Protein AF-A0A503DPV5-F1 (afdb_monomer_lite)

Foldseek 3Di:
DDDDDDVVVVVVVVPQFPPDPDDDDPPDDSHDPLVVLLVLLVLLLVLLVQQLVVDPVSCPDPVNVVSLVVQQPDPAAHDLSSLVNNCVVCVVVVNLQSLQSSLVSLCVDPSNVAEHSNVNSLSSCQLPVPRRHDLVQAEHEYHHHEYAEDEDACSNLVNHAYEYENYEYAEYEDQYAPVSLRSAAYYNYAYAEYEYEPRCVVCVVVRPQDPVSYNYYDHDPAGLVRLVPAPDDLLLSLLLQVLCVAQVDDDQWDFLSVSCRSSPPDDVVSNVQLLVLCCVVVQWHWDDDSPDSRITIGGPCVCNVVSVCSNPDSDQDPDPSSVSSD

Sequence (326 aa):
MLIEPDISVQQVLMRFPGLTTGHANEERAFIEASIFEAAQAGSLTEIIEALATKSEEYMRSDGIQKLMRLFCKTRNAITALTAELVIATLKQQERVGLLSVALQQAMLNEQSAVGNLPADLLICGSLQPDRLLRKEVKAIALRGASIPHLEITAELTGGRKLTFEDCIFDELDLSFNSDSIGSVSFHRCRVQRLSCAQDVANCIRDVGLEPGDVEETSVIDATNADIMEMSIPAQLKVLKIILRKLFQQKGSGRRRGAFYRGIHGIDPDIVDRCLTALLKSGIAYVVGAQHSDDAVWHPNRAHARRVAFLVDTLSIPDDAVVQEIL

Secondary structure (DSSP, 8-state):
---PPPHHHHHHHTTSTTSS-----S---SS-HHHHHHHHHHHHHHHHHHHHT--HHHHTSHHHHHHHHHHTT-SSPPPHHHHHHHHHHHHHTT-TTHHHHHHHHHHHSTTTSBSHHHHHHHHHHHTSHHHHS-TT--EEEEES-EEEEEEEETTTSTT-EEEEES-EEEEEEEES-GGGGGGEEEES-EEEEEEEEHHHHHTTTTTT--TTTEEEEEEESS-HHHHHHSSS-HHHHHHHHHHHHHHTSSSS-EEHHHHTTT--SS-HHHHHHHHHHHHHTTSEEEES-TTSTTPEEEE-GGGHHHHHHHHH-SS----HHHHHH-

pLDDT: mean 84.49, std 13.21, range [37.38, 97.75]

Structure (mmCIF, N/CA/C/O backbone):
data_AF-A0A503DPV5-F1
#
_entry.id   AF-A0A503DPV5-F1
#
loop_
_atom_site.group_PDB
_atom_site.id
_atom_site.type_symbol
_atom_site.label_atom_id
_atom_site.label_alt_id
_atom_site.label_comp_id
_atom_site.label_asym_id
_atom_site.label_entity_id
_atom_site.label_seq_id
_atom_site.pdbx_PDB_ins_code
_atom_site.Cartn_x
_atom_site.Cartn_y
_atom_site.Cartn_z
_atom_site.occupancy
_atom_site.B_iso_or_equiv
_atom_site.auth_seq_id
_atom_site.auth_comp_id
_atom_site.auth_asym_id
_atom_site.auth_atom_id
_atom_site.pdbx_PDB_model_num
ATOM 1 N N . MET A 1 1 ? -49.438 23.621 -0.212 1.00 38.97 1 MET A N 1
ATOM 2 C CA . MET A 1 1 ? -48.713 24.072 -1.415 1.00 38.97 1 MET A CA 1
ATOM 3 C C . MET A 1 1 ? -47.362 23.376 -1.354 1.00 38.97 1 MET A C 1
ATOM 5 O O . MET A 1 1 ? -46.573 23.706 -0.481 1.00 38.97 1 MET A O 1
ATOM 9 N N . LEU A 1 2 ? -47.196 22.284 -2.104 1.00 42.38 2 LEU A N 1
ATOM 10 C CA . LEU A 1 2 ? -45.953 21.507 -2.113 1.00 42.38 2 LEU A CA 1
ATOM 11 C C . LEU A 1 2 ? -44.922 22.325 -2.890 1.00 42.38 2 LEU A C 1
ATOM 13 O O . LEU A 1 2 ? -45.162 22.663 -4.043 1.00 42.38 2 LEU A O 1
ATOM 17 N N . ILE A 1 3 ? -43.845 22.719 -2.217 1.00 47.44 3 ILE A N 1
ATOM 18 C CA . ILE A 1 3 ? -42.738 23.452 -2.828 1.00 47.44 3 ILE A CA 1
ATOM 19 C C . ILE A 1 3 ? -42.020 22.451 -3.732 1.00 47.44 3 ILE A C 1
ATOM 21 O O . ILE A 1 3 ? -41.396 21.512 -3.237 1.00 47.44 3 ILE A O 1
ATOM 25 N N . GLU A 1 4 ? -42.174 22.605 -5.045 1.00 51.19 4 GLU A N 1
ATOM 26 C CA . GLU A 1 4 ? -41.370 21.851 -6.001 1.00 51.19 4 GLU A CA 1
ATOM 27 C C . GLU A 1 4 ? -39.896 22.241 -5.815 1.00 51.19 4 GLU A C 1
ATOM 29 O O . GLU A 1 4 ? -39.589 23.431 -5.692 1.00 51.19 4 GLU A O 1
ATOM 34 N N . PRO A 1 5 ? -38.981 21.262 -5.724 1.00 49.31 5 PRO A N 1
ATOM 35 C CA . PRO A 1 5 ? -37.568 21.550 -5.556 1.00 49.31 5 PRO A CA 1
ATOM 36 C C . PRO A 1 5 ? -37.041 22.299 -6.780 1.00 49.31 5 PRO A C 1
ATOM 38 O O . PRO A 1 5 ? -37.352 21.954 -7.919 1.00 49.31 5 PRO A O 1
ATOM 41 N N . ASP A 1 6 ? -36.228 23.317 -6.507 1.00 65.94 6 ASP A N 1
ATOM 42 C CA . ASP A 1 6 ? -35.580 24.173 -7.494 1.00 65.94 6 ASP A CA 1
ATOM 43 C C . ASP A 1 6 ? -34.847 23.342 -8.570 1.00 65.94 6 ASP A C 1
ATOM 45 O O . ASP A 1 6 ? -34.275 22.284 -8.287 1.00 65.94 6 ASP A O 1
ATOM 49 N N . ILE A 1 7 ? -34.864 23.808 -9.820 1.00 58.34 7 ILE A N 1
ATOM 50 C CA . ILE A 1 7 ? -34.354 23.084 -11.004 1.00 58.34 7 ILE A CA 1
ATOM 51 C C . ILE A 1 7 ? -32.868 22.722 -10.831 1.00 58.34 7 ILE A C 1
ATOM 53 O O . ILE A 1 7 ? -32.402 21.683 -11.300 1.00 58.34 7 ILE A O 1
ATOM 57 N N . SER A 1 8 ? -32.136 23.551 -10.089 1.00 54.19 8 SER A N 1
ATOM 58 C CA . SER A 1 8 ? -30.750 23.323 -9.677 1.00 54.19 8 SER A CA 1
ATOM 59 C C . SER A 1 8 ? -30.585 22.057 -8.817 1.00 54.19 8 SER A C 1
ATOM 61 O O . SER A 1 8 ? -29.658 21.274 -9.029 1.00 54.19 8 SER A O 1
ATOM 63 N N . VAL A 1 9 ? -31.523 21.796 -7.904 1.00 55.97 9 VAL A N 1
ATOM 64 C CA . VAL A 1 9 ? -31.562 20.605 -7.042 1.00 55.97 9 VAL A CA 1
ATOM 65 C C . VAL A 1 9 ? -31.972 19.374 -7.847 1.00 55.97 9 VAL A C 1
ATOM 67 O O . VAL A 1 9 ? -31.393 18.304 -7.669 1.00 55.97 9 VAL A O 1
ATOM 70 N N . GLN A 1 10 ? -32.903 19.517 -8.794 1.00 55.75 10 GLN A N 1
ATOM 71 C CA . GLN A 1 10 ? -33.281 18.428 -9.700 1.00 55.75 10 GLN A CA 1
ATOM 72 C C . GLN A 1 10 ? -32.122 17.987 -10.603 1.00 55.75 10 GLN A C 1
ATOM 74 O O . GLN A 1 10 ? -31.943 16.793 -10.824 1.00 55.75 10 GLN A O 1
ATOM 79 N N . GLN A 1 11 ? -31.287 18.910 -11.081 1.00 56.94 11 GLN A N 1
ATOM 80 C CA . GLN A 1 11 ? -30.111 18.567 -11.891 1.00 56.94 11 GLN A CA 1
ATOM 81 C C . GLN A 1 11 ? -29.034 17.818 -11.098 1.00 56.94 11 GLN A C 1
ATOM 83 O O . GLN A 1 11 ? -28.372 16.941 -11.651 1.00 56.94 11 GLN A O 1
ATOM 88 N N . VAL A 1 12 ? -28.881 18.118 -9.806 1.00 54.72 12 VAL A N 1
ATOM 89 C CA . VAL A 1 12 ? -28.014 17.346 -8.902 1.00 54.72 12 VAL A CA 1
ATOM 90 C C . VAL A 1 12 ? -28.633 15.975 -8.610 1.00 54.72 12 VAL A C 1
ATOM 92 O O . VAL A 1 12 ? -27.927 14.971 -8.646 1.00 54.72 12 VAL A O 1
ATOM 95 N N . LEU A 1 13 ? -29.955 15.905 -8.420 1.00 51.38 13 LEU A N 1
ATOM 96 C CA . LEU A 1 13 ? -30.683 14.648 -8.221 1.00 51.38 13 LEU A CA 1
ATOM 97 C C . LEU A 1 13 ? -30.625 13.720 -9.450 1.00 51.38 13 LEU A C 1
ATOM 99 O O . LEU A 1 13 ? -30.507 12.508 -9.299 1.00 51.38 13 LEU A O 1
ATOM 103 N N . MET A 1 14 ? -30.623 14.277 -10.664 1.00 52.66 14 MET A N 1
ATOM 104 C CA . MET A 1 14 ? -30.471 13.524 -11.920 1.00 52.66 14 MET A CA 1
ATOM 105 C C . MET A 1 14 ? -29.042 13.022 -12.188 1.00 52.66 14 MET A C 1
ATOM 107 O O . MET A 1 14 ? -28.838 12.267 -13.137 1.00 52.66 14 MET A O 1
ATOM 111 N N . ARG A 1 15 ? -28.054 13.415 -11.372 1.00 55.84 15 ARG A N 1
ATOM 112 C CA . ARG A 1 15 ? -26.696 12.847 -11.399 1.00 55.84 15 ARG A CA 1
ATOM 113 C C . ARG A 1 15 ? -26.533 11.643 -10.469 1.00 55.84 15 ARG A C 1
ATOM 115 O O . ARG A 1 15 ? -25.484 11.012 -10.507 1.00 55.84 15 ARG A O 1
ATOM 122 N N . PHE A 1 16 ? -27.546 11.300 -9.667 1.00 46.81 16 PHE A N 1
ATOM 123 C CA . PHE A 1 16 ? -27.537 10.042 -8.924 1.00 46.81 16 PHE A CA 1
ATOM 124 C C . PHE A 1 16 ? -27.874 8.876 -9.871 1.00 46.81 16 PHE A C 1
ATOM 126 O O . PHE A 1 16 ? -28.917 8.911 -10.538 1.00 46.81 16 PHE A O 1
ATOM 133 N N . PRO A 1 17 ? -27.022 7.839 -9.958 1.00 46.81 17 PRO A N 1
ATOM 134 C CA . PRO A 1 17 ? -27.286 6.681 -10.806 1.00 46.81 17 PRO A CA 1
ATOM 135 C C . PRO A 1 17 ? -28.584 5.968 -10.393 1.00 46.81 17 PRO A C 1
ATOM 137 O O . PRO A 1 17 ? -28.862 5.792 -9.212 1.00 46.81 17 PRO A O 1
ATOM 140 N N . GLY A 1 18 ? -29.392 5.538 -11.370 1.00 48.75 18 GLY A N 1
ATOM 141 C CA . GLY A 1 18 ? -30.592 4.716 -11.134 1.00 48.75 18 GLY A CA 1
ATOM 142 C C . GLY A 1 18 ? -31.951 5.430 -11.193 1.00 48.75 18 GLY A C 1
ATOM 143 O O . GLY A 1 18 ? -32.973 4.757 -11.088 1.00 48.75 18 GLY A O 1
ATOM 144 N N . LEU A 1 19 ? -31.993 6.749 -11.421 1.00 47.31 19 LEU A N 1
ATOM 145 C CA . LEU A 1 19 ? -33.246 7.511 -11.598 1.00 47.31 19 LEU A CA 1
ATOM 146 C C . LEU A 1 19 ? -33.520 7.960 -13.046 1.00 47.31 19 LEU A C 1
ATOM 148 O O . LEU A 1 19 ? -34.539 8.597 -13.305 1.00 47.31 19 LEU A O 1
ATOM 152 N N . THR A 1 20 ? -32.654 7.616 -14.005 1.00 41.81 20 THR A N 1
ATOM 153 C CA . THR A 1 20 ? -32.845 7.951 -15.425 1.00 41.81 20 THR A CA 1
ATOM 154 C C . THR A 1 20 ? -33.316 6.737 -16.230 1.00 41.81 20 THR A C 1
ATOM 156 O O . THR A 1 20 ? -32.824 5.617 -16.085 1.00 41.81 20 THR A O 1
ATOM 159 N N . THR A 1 21 ? -34.292 6.951 -17.110 1.00 42.50 21 THR A N 1
ATOM 160 C CA . THR A 1 21 ? -34.896 5.943 -17.998 1.00 42.50 21 THR A CA 1
ATOM 161 C C . THR A 1 21 ? -34.053 5.706 -19.263 1.00 42.50 21 THR A C 1
ATOM 163 O O . THR A 1 21 ? -34.568 5.706 -20.378 1.00 42.50 21 THR A O 1
ATOM 166 N N . GLY A 1 22 ? -32.738 5.523 -19.103 1.00 38.38 22 GLY A N 1
ATOM 167 C CA . GLY A 1 22 ? -31.785 5.243 -20.186 1.00 38.38 22 GLY A CA 1
ATOM 168 C C . GLY A 1 22 ? -31.322 3.782 -20.206 1.00 38.38 22 GLY A C 1
ATOM 169 O O . GLY A 1 22 ? -31.183 3.154 -19.157 1.00 38.38 22 GLY A O 1
ATOM 170 N N . HIS A 1 23 ? -31.122 3.238 -21.409 1.00 37.38 23 HIS A N 1
ATOM 171 C CA . HIS A 1 23 ? -30.929 1.816 -21.718 1.00 37.38 23 HIS A CA 1
ATOM 172 C C . HIS A 1 23 ? -29.963 1.038 -20.803 1.00 37.38 23 HIS A C 1
ATOM 174 O O . HIS A 1 23 ? -28.930 1.526 -20.354 1.00 37.38 23 HIS A O 1
ATOM 180 N N . ALA A 1 24 ? -30.361 -0.204 -20.524 1.00 42.12 24 ALA A N 1
ATOM 181 C CA . ALA A 1 24 ? -29.712 -1.144 -19.626 1.00 42.12 24 ALA A CA 1
ATOM 182 C C . ALA A 1 24 ? -28.371 -1.649 -20.181 1.00 42.12 24 ALA A C 1
ATOM 184 O O . ALA A 1 24 ? -28.350 -2.452 -21.106 1.00 42.12 24 ALA A O 1
ATOM 185 N N . ASN A 1 25 ? -27.274 -1.209 -19.565 1.00 41.34 25 ASN A N 1
ATOM 186 C CA . ASN A 1 25 ? -26.070 -2.024 -19.422 1.00 41.34 25 ASN A CA 1
ATOM 187 C C . ASN A 1 25 ? -26.157 -2.726 -18.060 1.00 41.34 25 ASN A C 1
ATOM 189 O O . ASN A 1 25 ? -26.569 -2.109 -17.079 1.00 41.34 25 ASN A O 1
ATOM 193 N N . GLU A 1 26 ? -25.807 -4.006 -18.002 1.00 43.97 26 GLU A N 1
ATOM 194 C CA . GLU A 1 26 ? -25.999 -4.893 -16.843 1.00 43.97 26 GLU A CA 1
ATOM 195 C C . GLU A 1 26 ? -25.054 -4.602 -15.652 1.00 43.97 26 GLU A C 1
ATOM 197 O O . GLU A 1 26 ? -25.159 -5.236 -14.608 1.00 43.97 26 GLU A O 1
ATOM 202 N N . GLU A 1 27 ? -24.201 -3.577 -15.737 1.00 45.25 27 GLU A N 1
ATOM 203 C CA . GLU A 1 27 ? -23.283 -3.129 -14.674 1.00 45.25 27 GLU A CA 1
ATOM 204 C C . GLU A 1 27 ? -23.883 -2.010 -13.795 1.00 45.25 27 GLU A C 1
ATOM 206 O O . GLU A 1 27 ? -23.242 -1.008 -13.476 1.00 45.25 27 GLU A O 1
ATOM 211 N N . ARG A 1 28 ? -25.160 -2.129 -13.419 1.00 49.91 28 ARG A N 1
ATOM 212 C CA . ARG A 1 28 ? -25.855 -1.104 -12.620 1.00 49.91 28 ARG A CA 1
ATOM 213 C C . ARG A 1 28 ? -25.501 -1.202 -11.136 1.00 49.91 28 ARG A C 1
ATOM 215 O O . ARG A 1 28 ? -26.295 -1.692 -10.335 1.00 49.91 28 ARG A O 1
ATOM 222 N N . ALA A 1 29 ? -24.344 -0.677 -10.744 1.00 53.38 29 ALA A N 1
ATOM 223 C CA . ALA A 1 29 ? -24.163 -0.242 -9.362 1.00 53.38 29 ALA A CA 1
ATOM 224 C C . ALA A 1 29 ? -25.062 0.986 -9.107 1.00 53.38 29 ALA A C 1
ATOM 226 O O . ALA A 1 29 ? -25.047 1.947 -9.874 1.00 53.38 29 ALA A O 1
ATOM 227 N N . PHE A 1 30 ? -25.876 0.948 -8.045 1.00 59.94 30 PHE A N 1
ATOM 228 C CA . PHE A 1 30 ? -26.781 2.048 -7.660 1.00 59.94 30 PHE A CA 1
ATOM 229 C C . PHE A 1 30 ? -26.023 3.340 -7.292 1.00 59.94 30 PHE A C 1
ATOM 231 O O . PHE A 1 30 ? -26.571 4.434 -7.359 1.00 59.94 30 PHE A O 1
ATOM 238 N N . ILE A 1 31 ? -24.750 3.215 -6.917 1.00 65.25 31 ILE A N 1
ATOM 239 C CA . ILE A 1 31 ? -23.841 4.317 -6.601 1.00 65.25 31 ILE A CA 1
ATOM 240 C C . ILE A 1 31 ? -22.546 4.058 -7.370 1.00 65.25 31 ILE A C 1
ATOM 242 O O . ILE A 1 31 ? -22.075 2.920 -7.408 1.00 65.25 31 ILE A O 1
ATOM 246 N N . GLU A 1 32 ? -21.968 5.097 -7.974 1.00 73.62 32 GLU A N 1
ATOM 247 C CA . GLU A 1 32 ? -20.632 5.000 -8.569 1.00 73.62 32 GLU A CA 1
ATOM 248 C C . GLU A 1 32 ? -19.608 4.598 -7.500 1.00 73.62 32 GLU A C 1
ATOM 250 O O . GLU A 1 32 ? -19.597 5.156 -6.401 1.00 73.62 32 GLU A O 1
ATOM 255 N N . ALA A 1 33 ? -18.724 3.649 -7.818 1.00 73.88 33 ALA A N 1
ATOM 256 C CA . ALA A 1 33 ? -17.737 3.140 -6.863 1.00 73.88 33 ALA A CA 1
ATOM 257 C C . ALA A 1 33 ? -16.873 4.262 -6.259 1.00 73.88 33 ALA A C 1
ATOM 259 O O . ALA A 1 33 ? -16.647 4.279 -5.055 1.00 73.88 33 ALA A O 1
ATOM 260 N N . SER A 1 34 ? -16.502 5.258 -7.065 1.00 75.56 34 SER A N 1
ATOM 261 C CA . SER A 1 34 ? -15.746 6.437 -6.631 1.00 75.56 34 SER A CA 1
ATOM 262 C C . SER A 1 34 ? -16.490 7.291 -5.596 1.00 75.56 34 SER A C 1
ATOM 264 O O . SER A 1 34 ? -15.874 7.793 -4.657 1.00 75.56 34 SER A O 1
ATOM 266 N N . ILE A 1 35 ? -17.812 7.449 -5.733 1.00 79.94 35 ILE A N 1
ATOM 267 C CA . ILE A 1 35 ? -18.646 8.172 -4.760 1.00 79.94 35 ILE A CA 1
ATOM 268 C C . ILE A 1 35 ? -18.707 7.386 -3.449 1.00 79.94 35 ILE A C 1
ATOM 270 O O . ILE A 1 35 ? -18.596 7.972 -2.372 1.00 79.94 35 ILE A O 1
ATOM 274 N N . PHE A 1 36 ? -18.863 6.064 -3.534 1.00 82.94 36 PHE A N 1
ATOM 275 C CA . PHE A 1 36 ? -18.843 5.197 -2.359 1.00 82.94 36 PHE A CA 1
ATOM 276 C C . PHE A 1 36 ? -17.497 5.269 -1.623 1.00 82.94 36 PHE A C 1
ATOM 278 O O . PHE A 1 36 ? -17.481 5.474 -0.412 1.00 82.94 36 PHE A O 1
ATOM 285 N N . GLU A 1 37 ? -16.380 5.179 -2.345 1.00 84.50 37 GLU A N 1
ATOM 286 C CA . GLU A 1 37 ? -15.023 5.293 -1.795 1.00 84.50 37 GLU A CA 1
ATOM 287 C C . GLU A 1 37 ? -14.782 6.662 -1.143 1.00 84.50 37 GLU A C 1
ATOM 289 O O . GLU A 1 37 ? -14.211 6.745 -0.056 1.00 84.50 37 GLU A O 1
ATOM 294 N N . ALA A 1 38 ? -15.280 7.746 -1.746 1.00 84.50 38 ALA A N 1
ATOM 295 C CA . ALA A 1 38 ? -15.195 9.080 -1.158 1.00 84.50 38 ALA A CA 1
ATOM 296 C C . ALA A 1 38 ? -16.012 9.212 0.137 1.00 84.50 38 ALA A C 1
ATOM 298 O O . ALA A 1 38 ? -15.530 9.776 1.121 1.00 84.50 38 ALA A O 1
ATOM 299 N N . ALA A 1 39 ? -17.228 8.660 0.171 1.00 88.12 39 ALA A N 1
ATOM 300 C CA . ALA A 1 39 ? -18.038 8.628 1.386 1.00 88.12 39 ALA A CA 1
ATOM 301 C C . ALA A 1 39 ? -17.377 7.772 2.481 1.00 88.12 39 ALA A C 1
ATOM 303 O O . ALA A 1 39 ? -17.308 8.185 3.641 1.00 88.12 39 ALA A O 1
ATOM 304 N N . GLN A 1 40 ? -16.831 6.612 2.104 1.00 90.62 40 GLN A N 1
ATOM 305 C CA . GLN A 1 40 ? -16.097 5.727 3.003 1.00 90.62 40 GLN A CA 1
ATOM 306 C C . GLN A 1 40 ? -14.851 6.417 3.577 1.00 90.62 40 GLN A C 1
ATOM 308 O O . GLN A 1 40 ? -14.583 6.284 4.771 1.00 90.62 40 GLN A O 1
ATOM 313 N N . ALA A 1 41 ? -14.130 7.204 2.772 1.00 93.12 41 ALA A N 1
ATOM 314 C CA . ALA A 1 41 ? -12.978 7.982 3.223 1.00 93.12 41 ALA A CA 1
ATOM 315 C C . ALA A 1 41 ? -13.358 9.008 4.302 1.00 93.12 41 ALA A C 1
ATOM 317 O O . ALA A 1 41 ? -12.643 9.153 5.297 1.00 93.12 41 ALA A O 1
ATOM 318 N N . GLY A 1 42 ? -14.506 9.678 4.152 1.00 91.94 42 GLY A N 1
ATOM 319 C CA . GLY A 1 42 ? -15.036 10.585 5.173 1.00 91.94 42 GLY A CA 1
ATOM 320 C C . GLY A 1 42 ? -15.268 9.872 6.508 1.00 91.94 42 GLY A C 1
ATOM 321 O O . GLY A 1 42 ? -14.716 10.274 7.532 1.00 91.94 42 GLY A O 1
ATOM 322 N N . SER A 1 43 ? -15.995 8.752 6.490 1.00 92.50 43 SER A N 1
ATOM 323 C CA . SER A 1 43 ? -16.260 7.967 7.704 1.00 92.50 43 SER A CA 1
ATOM 324 C C . SER A 1 43 ? -14.995 7.378 8.336 1.00 92.50 43 SER A C 1
ATOM 326 O O . SER A 1 43 ? -14.876 7.348 9.560 1.00 92.50 43 SER A O 1
ATOM 328 N N . LEU A 1 44 ? -14.030 6.927 7.530 1.00 94.69 44 LEU A N 1
ATOM 329 C CA . LEU A 1 44 ? -12.762 6.412 8.047 1.00 94.69 44 LEU A CA 1
ATOM 330 C C . LEU A 1 44 ? -11.920 7.524 8.687 1.00 94.69 44 LEU A C 1
ATOM 332 O O . LEU A 1 44 ? -11.269 7.288 9.703 1.00 94.69 44 LEU A O 1
ATOM 336 N N . THR A 1 45 ? -11.968 8.742 8.145 1.00 95.19 45 THR A N 1
ATOM 337 C CA . THR A 1 45 ? -11.306 9.908 8.748 1.00 95.19 45 THR A CA 1
ATOM 338 C C . THR A 1 45 ? -11.886 10.212 10.130 1.00 95.19 45 THR A C 1
ATOM 340 O O . THR A 1 45 ? -11.127 10.364 11.085 1.00 95.19 45 THR A O 1
ATOM 343 N N . GLU A 1 46 ? -13.214 10.198 10.277 1.00 92.25 46 GLU A N 1
ATOM 344 C CA . GLU A 1 46 ? -13.873 10.361 11.583 1.00 92.25 46 GLU A CA 1
ATOM 345 C C . GLU A 1 46 ? -13.476 9.257 12.578 1.00 92.25 46 GLU A C 1
ATOM 347 O O . GLU A 1 46 ? -13.224 9.535 13.753 1.00 92.25 46 GLU A O 1
ATOM 352 N N . ILE A 1 47 ? -13.356 8.006 12.117 1.00 92.50 47 ILE A N 1
ATOM 353 C CA . ILE A 1 47 ? -12.880 6.886 12.942 1.00 92.50 47 ILE A CA 1
ATOM 354 C C . ILE A 1 47 ? -11.427 7.096 13.385 1.00 92.50 47 ILE A C 1
ATOM 356 O O . ILE A 1 47 ? -11.104 6.847 14.548 1.00 92.50 47 ILE A O 1
ATOM 360 N N . ILE A 1 48 ? -10.550 7.565 12.494 1.00 94.62 48 ILE A N 1
ATOM 361 C CA . ILE A 1 48 ? -9.151 7.870 12.822 1.00 94.62 48 ILE A CA 1
ATOM 362 C C . ILE A 1 48 ? -9.084 8.926 13.921 1.00 94.62 48 ILE A C 1
ATOM 364 O O . ILE A 1 48 ? -8.354 8.748 14.897 1.00 94.62 48 ILE A O 1
ATOM 368 N N . GLU A 1 49 ? -9.857 10.001 13.792 1.00 92.50 49 GLU A N 1
ATOM 369 C CA . GLU A 1 49 ? -9.920 11.047 14.809 1.00 92.50 49 GLU A CA 1
ATOM 370 C C . GLU A 1 49 ? -10.440 10.498 16.137 1.00 92.50 49 GLU A C 1
ATOM 372 O O . GLU A 1 49 ? -9.815 10.717 17.177 1.00 92.50 49 GLU A O 1
ATOM 377 N N . ALA A 1 50 ? -11.523 9.717 16.110 1.00 91.06 50 ALA A N 1
ATOM 378 C CA . ALA A 1 50 ? -12.100 9.117 17.305 1.00 91.06 50 ALA A CA 1
ATOM 379 C C . ALA A 1 50 ? -11.111 8.196 18.027 1.00 91.06 50 ALA A C 1
ATOM 381 O O . ALA A 1 50 ? -10.864 8.382 19.220 1.00 91.06 50 ALA A O 1
ATOM 382 N N . LEU A 1 51 ? -10.475 7.267 17.311 1.00 91.25 51 LEU A N 1
ATOM 383 C CA . LEU A 1 51 ? -9.464 6.373 17.875 1.00 91.25 51 LEU A CA 1
ATOM 384 C C . LEU A 1 51 ? -8.268 7.153 18.429 1.00 91.25 51 LEU A C 1
ATOM 386 O O . LEU A 1 51 ? -7.760 6.834 19.505 1.00 91.25 51 LEU A O 1
ATOM 390 N N . ALA A 1 52 ? -7.827 8.203 17.735 1.00 90.50 52 ALA A N 1
ATOM 391 C CA . ALA A 1 52 ? -6.678 8.989 18.161 1.00 90.50 52 ALA A CA 1
ATOM 392 C C . ALA A 1 52 ? -6.931 9.805 19.441 1.00 90.50 52 ALA A C 1
ATOM 394 O O . ALA A 1 52 ? -5.969 10.106 20.152 1.00 90.50 52 ALA A O 1
ATOM 395 N N . THR A 1 53 ? -8.191 10.115 19.781 1.00 87.69 53 THR A N 1
ATOM 396 C CA . THR A 1 53 ? -8.530 10.792 21.052 1.00 87.69 53 THR A CA 1
ATOM 397 C C . THR A 1 53 ? -8.212 9.946 22.284 1.00 87.69 53 THR A C 1
ATOM 399 O O . THR A 1 53 ? -8.022 10.505 23.363 1.00 87.69 53 THR A O 1
ATOM 402 N N . LYS A 1 54 ? -8.170 8.609 22.150 1.00 81.25 54 LYS A N 1
ATOM 403 C CA . LYS A 1 54 ? -8.051 7.645 23.263 1.00 81.25 54 LYS A CA 1
ATOM 404 C C . LYS A 1 54 ? -9.126 7.802 24.353 1.00 81.25 54 LYS A C 1
ATOM 406 O O . LYS A 1 54 ? -8.956 7.299 25.461 1.00 81.25 54 LYS A O 1
ATOM 411 N N . SER A 1 55 ? -10.225 8.500 24.064 1.00 84.75 55 SER A N 1
ATOM 412 C CA . SER A 1 55 ? -11.322 8.697 25.010 1.00 84.75 55 SER A CA 1
ATOM 413 C C . SER A 1 55 ? -12.300 7.530 24.930 1.00 84.75 55 SER A C 1
ATOM 415 O O . SER A 1 55 ? -13.022 7.383 23.943 1.00 84.75 55 SER A O 1
ATOM 417 N N . GLU A 1 56 ? -12.361 6.708 25.981 1.00 81.25 56 GLU A N 1
ATOM 418 C CA . GLU A 1 56 ? -13.350 5.625 26.059 1.00 81.25 56 GLU A CA 1
ATOM 419 C C . GLU A 1 56 ? -14.789 6.147 25.988 1.00 81.25 56 GLU A C 1
ATOM 421 O O . GLU A 1 56 ? -15.650 5.502 25.395 1.00 81.25 56 GLU A O 1
ATOM 426 N N . GLU A 1 57 ? -15.058 7.315 26.575 1.00 84.00 57 GLU A N 1
ATOM 427 C CA . GLU A 1 57 ? -16.382 7.938 26.558 1.00 84.00 57 GLU A CA 1
ATOM 428 C C . GLU A 1 57 ? -16.796 8.315 25.133 1.00 84.00 57 GLU A C 1
ATOM 430 O O . GLU A 1 57 ? -17.897 7.980 24.695 1.00 84.00 57 GLU A O 1
ATOM 435 N N . TYR A 1 58 ? -15.885 8.924 24.368 1.00 83.75 58 TYR A N 1
ATOM 436 C CA . TYR A 1 58 ? -16.155 9.293 22.981 1.00 83.75 58 TYR A CA 1
ATOM 437 C C . TYR A 1 58 ? -16.320 8.062 22.082 1.00 83.75 58 TYR A C 1
ATOM 439 O O . TYR A 1 58 ? -17.255 8.000 21.281 1.00 83.75 58 TYR A O 1
ATOM 447 N N . MET A 1 59 ? -15.487 7.035 22.279 1.00 82.00 59 MET A N 1
ATOM 448 C CA . MET A 1 59 ? -15.607 5.750 21.578 1.00 82.00 59 MET A CA 1
ATOM 449 C C . MET A 1 59 ? -16.917 5.013 21.898 1.00 82.00 59 MET A C 1
ATOM 451 O O . MET A 1 59 ? -17.399 4.229 21.080 1.00 82.00 59 MET A O 1
ATOM 455 N N . ARG A 1 60 ? -17.512 5.260 23.073 1.00 84.19 60 ARG A N 1
ATOM 456 C CA . ARG A 1 60 ? -18.822 4.722 23.477 1.00 84.19 60 ARG A CA 1
ATOM 457 C C . ARG A 1 60 ? -20.009 5.560 23.006 1.00 84.19 60 ARG A C 1
ATOM 459 O O . ARG A 1 60 ? -21.144 5.130 23.202 1.00 84.19 60 ARG A O 1
ATOM 466 N N . SER A 1 61 ? -19.781 6.714 22.380 1.00 87.75 61 SER A N 1
ATOM 467 C CA . SER A 1 61 ? -20.870 7.513 21.818 1.00 87.75 61 SER A CA 1
ATOM 468 C C . SER A 1 61 ? -21.618 6.740 20.725 1.00 87.75 61 SER A C 1
ATOM 470 O O . SER A 1 61 ? -21.026 5.993 19.943 1.00 87.75 61 SER A O 1
ATOM 472 N N . ASP A 1 62 ? -22.938 6.928 20.657 1.00 86.69 62 ASP A N 1
ATOM 473 C CA . ASP A 1 62 ? -23.809 6.186 19.734 1.00 86.69 62 ASP A CA 1
ATOM 474 C C . ASP A 1 62 ? -23.412 6.396 18.258 1.00 86.69 62 ASP A C 1
ATOM 476 O O . ASP A 1 62 ? -23.469 5.469 17.450 1.00 86.69 62 ASP A O 1
ATOM 480 N N . GLY A 1 63 ? -22.937 7.598 17.909 1.00 85.44 63 GLY A N 1
ATOM 481 C CA . GLY A 1 63 ? -22.435 7.910 16.567 1.00 85.44 63 GLY A CA 1
ATOM 482 C C . GLY A 1 63 ? -21.196 7.091 16.196 1.00 85.44 63 GLY A C 1
ATOM 483 O O . GLY A 1 63 ? -21.203 6.380 15.189 1.00 85.44 63 GLY A O 1
ATOM 484 N N . ILE A 1 64 ? -20.161 7.124 17.042 1.00 86.56 64 ILE A N 1
ATOM 485 C CA . ILE A 1 64 ? -18.905 6.408 16.785 1.00 86.56 64 ILE A CA 1
ATOM 486 C C . ILE A 1 64 ? -19.115 4.895 16.823 1.00 86.56 64 ILE A C 1
ATOM 488 O O . ILE A 1 64 ? -18.601 4.191 15.956 1.00 86.56 64 ILE A O 1
ATOM 492 N N . GLN A 1 65 ? -19.923 4.370 17.747 1.00 85.69 65 GLN A N 1
ATOM 493 C CA . GLN A 1 65 ? -20.214 2.935 17.781 1.00 85.69 65 GLN A CA 1
ATOM 494 C C . GLN A 1 65 ? -20.907 2.441 16.508 1.00 85.69 65 GLN A C 1
ATOM 496 O O . GLN A 1 65 ? -20.594 1.348 16.025 1.00 85.69 65 GLN A O 1
ATOM 501 N N . LYS A 1 66 ? -21.835 3.226 15.945 1.00 87.00 66 LYS A N 1
ATOM 502 C CA . LYS A 1 66 ? -22.485 2.888 14.671 1.00 87.00 66 LYS A CA 1
ATOM 503 C C . LYS A 1 66 ? -21.477 2.854 13.528 1.00 87.00 66 LYS A C 1
ATOM 505 O O . LYS A 1 66 ? -21.471 1.874 12.785 1.00 87.00 66 LYS A O 1
ATOM 510 N N . LEU A 1 67 ? -20.610 3.861 13.424 1.00 85.88 67 LEU A N 1
ATOM 511 C CA . LEU A 1 67 ? -19.558 3.915 12.404 1.00 85.88 67 LEU A CA 1
ATOM 512 C C . LEU A 1 67 ? -18.576 2.747 12.541 1.00 85.88 67 LEU A C 1
ATOM 514 O O . LEU A 1 67 ? -18.381 1.989 11.593 1.00 85.88 67 LEU A O 1
ATOM 518 N N . MET A 1 68 ? -18.036 2.528 13.740 1.00 83.81 68 MET A N 1
ATOM 519 C CA . MET A 1 68 ? -17.108 1.431 14.031 1.00 83.81 68 MET A CA 1
ATOM 520 C C . MET A 1 68 ? -17.711 0.071 13.682 1.00 83.81 68 MET A C 1
ATOM 522 O O . MET A 1 68 ? -17.065 -0.756 13.044 1.00 83.81 68 MET A O 1
ATOM 526 N N . ARG A 1 69 ? -18.984 -0.160 14.029 1.00 84.56 69 ARG A N 1
ATOM 527 C CA . ARG A 1 69 ? -19.678 -1.411 13.701 1.00 84.56 69 ARG A CA 1
ATOM 528 C C . ARG A 1 69 ? -19.782 -1.646 12.194 1.00 84.56 69 ARG A C 1
ATOM 530 O O . ARG A 1 69 ? -19.767 -2.805 11.787 1.00 84.56 69 ARG A O 1
ATOM 537 N N . LEU A 1 70 ? -19.928 -0.596 11.385 1.00 83.44 70 LEU A N 1
ATOM 538 C CA . LEU A 1 70 ? -19.969 -0.724 9.927 1.00 83.44 70 LEU A CA 1
ATOM 539 C C . LEU A 1 70 ? -18.598 -1.136 9.383 1.00 83.44 70 LEU A C 1
ATOM 541 O O . LEU A 1 70 ? -18.532 -2.088 8.611 1.00 83.44 70 LEU A O 1
ATOM 545 N N . PHE A 1 71 ? -17.518 -0.502 9.849 1.00 81.88 71 PHE A N 1
ATOM 546 C CA . PHE A 1 71 ? -16.149 -0.803 9.410 1.00 81.88 71 PHE A CA 1
ATOM 547 C C . PHE A 1 71 ? -15.633 -2.161 9.897 1.00 81.88 71 PHE A C 1
ATOM 549 O O . PHE A 1 71 ? -14.981 -2.873 9.142 1.00 81.88 71 PHE A O 1
ATOM 556 N N . CYS A 1 72 ? -16.006 -2.602 11.100 1.00 78.56 72 CYS A N 1
ATOM 557 C CA . CYS A 1 72 ? -15.690 -3.958 11.563 1.00 78.56 72 CYS A CA 1
ATOM 558 C C . CYS A 1 72 ? -16.461 -5.056 10.801 1.00 78.56 72 CYS A C 1
ATOM 560 O O . CYS A 1 72 ? -16.166 -6.236 10.971 1.00 78.56 72 CYS A O 1
ATOM 562 N N . LYS A 1 73 ? -17.478 -4.697 10.004 1.00 78.25 73 LYS A N 1
ATOM 563 C CA . LYS A 1 73 ? -18.338 -5.636 9.261 1.00 78.25 73 LYS A CA 1
ATOM 564 C C . LYS A 1 73 ? -18.264 -5.466 7.745 1.00 78.25 73 LYS A C 1
ATOM 566 O O . LYS A 1 73 ? -19.071 -6.070 7.032 1.00 78.25 73 LYS A O 1
ATOM 571 N N . THR A 1 74 ? -17.346 -4.647 7.237 1.00 82.94 74 THR A N 1
ATOM 572 C CA . THR A 1 74 ? -17.112 -4.586 5.793 1.00 82.94 74 THR A CA 1
ATOM 573 C C . THR A 1 74 ? -16.641 -5.950 5.307 1.00 82.94 74 THR A C 1
ATOM 575 O O . THR A 1 74 ? -16.003 -6.704 6.039 1.00 82.94 74 THR A O 1
ATOM 578 N N . ARG A 1 75 ? -16.985 -6.298 4.064 1.00 83.56 75 ARG A N 1
ATOM 579 C CA . ARG A 1 75 ? -16.502 -7.548 3.463 1.00 83.56 75 ARG A CA 1
ATOM 580 C C . ARG A 1 75 ? -15.019 -7.458 3.136 1.00 83.56 75 ARG A C 1
ATOM 582 O O . ARG A 1 75 ? -14.290 -8.389 3.435 1.00 83.56 75 ARG A O 1
ATOM 589 N N . ASN A 1 76 ? -14.606 -6.316 2.592 1.00 87.19 76 ASN A N 1
ATOM 590 C CA . ASN A 1 76 ? -13.240 -6.047 2.175 1.00 87.19 76 ASN A CA 1
ATOM 591 C C . ASN A 1 76 ? -12.729 -4.762 2.824 1.00 87.19 76 ASN A C 1
ATOM 593 O O . ASN A 1 76 ? -13.514 -3.858 3.133 1.00 87.19 76 ASN A O 1
ATOM 597 N N . ALA A 1 77 ? -11.414 -4.704 2.986 1.00 91.81 77 ALA A N 1
ATOM 598 C CA . ALA A 1 77 ? -10.681 -3.501 3.306 1.00 91.81 77 ALA A CA 1
ATOM 599 C C . ALA A 1 77 ? -10.791 -2.472 2.172 1.00 91.81 77 ALA A C 1
ATOM 601 O O . ALA A 1 77 ? -11.176 -2.786 1.039 1.00 91.81 77 ALA A O 1
ATOM 602 N N . ILE A 1 78 ? -10.470 -1.228 2.498 1.00 93.19 78 ILE A N 1
ATOM 603 C CA . ILE A 1 78 ? -10.533 -0.101 1.576 1.00 93.19 78 ILE A CA 1
ATOM 604 C C . ILE A 1 78 ? -9.588 -0.271 0.383 1.00 93.19 78 ILE A C 1
ATOM 606 O O . ILE A 1 78 ? -8.575 -0.967 0.425 1.00 93.19 78 ILE A O 1
ATOM 610 N N . THR A 1 79 ? -9.897 0.449 -0.686 1.00 88.31 79 THR A N 1
ATOM 611 C CA . THR A 1 79 ? -9.038 0.559 -1.864 1.00 88.31 79 THR A CA 1
ATOM 612 C C . THR A 1 79 ? -7.997 1.670 -1.706 1.00 88.31 79 THR A C 1
ATOM 614 O O . THR A 1 79 ? -8.087 2.536 -0.829 1.00 88.31 79 THR A O 1
ATOM 617 N N . ALA A 1 80 ? -7.037 1.708 -2.635 1.00 83.62 80 ALA A N 1
ATOM 618 C CA . ALA A 1 80 ? -6.055 2.786 -2.721 1.00 83.62 80 ALA A CA 1
ATOM 619 C C . ALA A 1 80 ? -6.698 4.178 -2.884 1.00 83.62 80 ALA A C 1
ATOM 621 O O . ALA A 1 80 ? -6.176 5.143 -2.335 1.00 83.62 80 ALA A O 1
ATOM 622 N N . LEU A 1 81 ? -7.837 4.292 -3.584 1.00 83.44 81 LEU A N 1
ATOM 623 C CA . LEU A 1 81 ? -8.535 5.571 -3.758 1.00 83.44 81 LEU A CA 1
ATOM 624 C C . LEU A 1 81 ? -9.051 6.107 -2.420 1.00 83.44 81 LEU A C 1
ATOM 626 O O . LEU A 1 81 ? -8.780 7.250 -2.054 1.00 83.44 81 LEU A O 1
ATOM 630 N N . THR A 1 82 ? -9.741 5.261 -1.659 1.00 91.31 82 THR A N 1
ATOM 631 C CA . THR A 1 82 ? -10.237 5.627 -0.327 1.00 91.31 82 THR A CA 1
ATOM 632 C C . THR A 1 82 ? -9.082 6.054 0.584 1.00 91.31 82 THR A C 1
ATOM 634 O O . THR A 1 82 ? -9.161 7.092 1.240 1.00 91.31 82 THR A O 1
ATOM 637 N N . ALA A 1 83 ? -7.977 5.302 0.578 1.00 92.75 83 ALA A N 1
ATOM 638 C CA . ALA A 1 83 ? -6.788 5.612 1.368 1.00 92.75 83 ALA A CA 1
ATOM 639 C C . ALA A 1 83 ? -6.143 6.956 0.978 1.00 92.75 83 ALA A C 1
ATOM 641 O O . ALA A 1 83 ? -5.766 7.746 1.845 1.00 92.75 83 ALA A O 1
ATOM 642 N N . GLU A 1 84 ? -6.050 7.250 -0.321 1.00 88.19 84 GLU A N 1
ATOM 643 C CA . GLU A 1 84 ? -5.534 8.527 -0.823 1.00 88.19 84 GLU A CA 1
ATOM 644 C C . GLU A 1 84 ? -6.406 9.709 -0.381 1.00 88.19 84 GLU A C 1
ATOM 646 O O . GLU A 1 84 ? -5.867 10.723 0.068 1.00 88.19 84 GLU A O 1
ATOM 651 N N . LEU A 1 85 ? -7.735 9.566 -0.433 1.00 89.38 85 LEU A N 1
ATOM 652 C CA . LEU A 1 85 ? -8.671 10.597 0.024 1.00 89.38 85 LEU A CA 1
ATOM 653 C C . LEU A 1 85 ? -8.557 10.846 1.530 1.00 89.38 85 LEU A C 1
ATOM 655 O O . LEU A 1 85 ? -8.455 12.000 1.940 1.00 89.38 85 LEU A O 1
ATOM 659 N N . VAL A 1 86 ? -8.481 9.789 2.345 1.00 95.25 86 VAL A N 1
ATOM 660 C CA . VAL A 1 86 ? -8.253 9.910 3.797 1.00 95.25 86 VAL A CA 1
ATOM 661 C C . VAL A 1 86 ? -6.976 10.699 4.078 1.00 95.25 86 VAL A C 1
ATOM 663 O O . VAL A 1 86 ? -6.978 11.638 4.874 1.00 95.25 86 VAL A O 1
ATOM 666 N N . ILE A 1 87 ? -5.873 10.363 3.405 1.00 93.25 87 ILE A N 1
ATOM 667 C CA . ILE A 1 87 ? -4.602 11.070 3.594 1.00 93.25 87 ILE A CA 1
ATOM 668 C C . ILE A 1 87 ? -4.702 12.520 3.131 1.00 93.25 87 ILE A C 1
ATOM 670 O O . ILE A 1 87 ? -4.154 13.396 3.800 1.00 93.25 87 ILE A O 1
ATOM 674 N N . ALA A 1 88 ? -5.366 12.793 2.007 1.00 88.69 88 ALA A N 1
ATOM 675 C CA . ALA A 1 88 ? -5.564 14.151 1.518 1.00 88.69 88 ALA A CA 1
ATOM 676 C C . ALA A 1 88 ? -6.338 14.998 2.542 1.00 88.69 88 ALA A C 1
ATOM 678 O O . ALA A 1 88 ? -5.897 16.100 2.877 1.00 88.69 88 ALA A O 1
ATOM 679 N N . THR A 1 89 ? -7.413 14.458 3.120 1.00 92.56 89 THR A N 1
ATOM 680 C CA . THR A 1 89 ? -8.189 15.122 4.176 1.00 92.56 89 THR A CA 1
ATOM 681 C C . THR A 1 89 ? -7.354 15.348 5.437 1.00 92.56 89 THR A C 1
ATOM 683 O O . THR A 1 89 ? -7.295 16.470 5.943 1.00 92.56 89 THR A O 1
ATOM 686 N N . LEU A 1 90 ? -6.628 14.332 5.915 1.00 93.00 90 LEU A N 1
ATOM 687 C CA . LEU A 1 90 ? -5.753 14.469 7.085 1.00 93.00 90 LEU A CA 1
ATOM 688 C C . LEU A 1 90 ? -4.617 15.474 6.852 1.00 93.00 90 LEU A C 1
ATOM 690 O O . LEU A 1 90 ? -4.228 16.178 7.782 1.00 93.00 90 LEU A O 1
ATOM 694 N N . LYS A 1 91 ? -4.079 15.564 5.629 1.00 91.38 91 LYS A N 1
ATOM 695 C CA . LYS A 1 91 ? -3.078 16.573 5.246 1.00 91.38 91 LYS A CA 1
ATOM 696 C C . LYS A 1 91 ? -3.666 17.975 5.273 1.00 91.38 91 LYS A C 1
ATOM 698 O O . LYS A 1 91 ? -3.057 18.858 5.867 1.00 91.38 91 LYS A O 1
ATOM 703 N N . GLN A 1 92 ? -4.845 18.164 4.684 1.00 91.25 92 GLN A N 1
ATOM 704 C CA . GLN A 1 92 ? -5.540 19.452 4.664 1.00 91.25 92 GLN A CA 1
ATOM 705 C C . GLN A 1 92 ? -5.830 19.975 6.078 1.00 91.25 92 GLN A C 1
ATOM 707 O O . GLN A 1 92 ? -5.826 21.181 6.303 1.00 91.25 92 GLN A O 1
ATOM 712 N N . GLN A 1 93 ? -6.058 19.072 7.029 1.00 92.56 93 GLN A N 1
ATOM 713 C CA . GLN A 1 93 ? -6.310 19.400 8.431 1.00 92.56 93 GLN A CA 1
ATOM 714 C C . GLN A 1 93 ? -5.044 19.417 9.306 1.00 92.56 93 GLN A C 1
ATOM 716 O O . GLN A 1 93 ? -5.160 19.598 10.515 1.00 92.56 93 GLN A O 1
ATOM 721 N N . GLU A 1 94 ? -3.857 19.181 8.734 1.00 91.81 94 GLU A N 1
ATOM 722 C CA . GLU A 1 94 ? -2.577 19.064 9.456 1.00 91.81 94 GLU A CA 1
ATOM 723 C C . GLU A 1 94 ? -2.572 17.970 10.551 1.00 91.81 94 GLU A C 1
ATOM 725 O O . GLU A 1 94 ? -1.869 18.043 11.558 1.00 91.81 94 GLU A O 1
ATOM 730 N N . ARG A 1 95 ? -3.351 16.902 10.346 1.00 92.50 95 ARG A N 1
ATOM 731 C CA . ARG A 1 95 ? -3.623 15.818 11.312 1.00 92.50 95 ARG A CA 1
ATOM 732 C C . ARG A 1 95 ? -3.063 14.459 10.901 1.00 92.50 95 ARG A C 1
ATOM 734 O O . ARG A 1 95 ? -3.428 13.426 11.454 1.00 92.50 95 ARG A O 1
ATOM 741 N N . VAL A 1 96 ? -2.119 14.440 9.968 1.00 90.88 96 VAL A N 1
ATOM 742 C CA . VAL A 1 96 ? -1.503 13.218 9.419 1.00 90.88 96 VAL A CA 1
ATOM 743 C C . VAL A 1 96 ? -0.963 12.280 10.511 1.00 90.88 96 VAL A C 1
ATOM 745 O O . VAL A 1 96 ? -1.093 11.061 10.419 1.00 90.88 96 VAL A O 1
ATOM 748 N N . GLY A 1 97 ? -0.425 12.842 11.599 1.00 89.00 97 GLY A N 1
ATOM 749 C CA . GLY A 1 97 ? 0.113 12.078 12.725 1.00 89.00 97 GLY A CA 1
ATOM 750 C C . GLY A 1 97 ? -0.925 11.327 13.569 1.00 89.00 97 GLY A C 1
ATOM 751 O O . GLY A 1 97 ? -0.510 10.578 14.459 1.00 89.00 97 GLY A O 1
ATOM 752 N N . LEU A 1 98 ? -2.231 11.526 13.343 1.00 93.88 98 LEU A N 1
ATOM 753 C CA . LEU A 1 98 ? -3.302 10.783 14.020 1.00 93.88 98 LEU A CA 1
ATOM 754 C C . LEU A 1 98 ? -3.411 9.346 13.506 1.00 93.88 98 LEU A C 1
ATOM 756 O O . LEU A 1 98 ? -3.734 8.456 14.289 1.00 93.88 98 LEU A O 1
ATOM 760 N N . LEU A 1 99 ? -3.075 9.098 12.237 1.00 95.44 99 LEU A N 1
ATOM 761 C CA . LEU A 1 99 ? -3.212 7.783 11.608 1.00 95.44 99 LEU A CA 1
ATOM 762 C C . LEU A 1 99 ? -2.433 6.694 12.359 1.00 95.44 99 LEU A C 1
ATOM 764 O O . LEU A 1 99 ? -2.984 5.641 12.671 1.00 95.44 99 LEU A O 1
ATOM 768 N N . SER A 1 100 ? -1.176 6.959 12.728 1.00 94.06 100 SER A N 1
ATOM 769 C CA . SER A 1 100 ? -0.375 5.982 13.474 1.00 94.06 100 SER A CA 1
ATOM 770 C C . SER A 1 100 ? -0.950 5.689 14.864 1.00 94.06 100 SER A C 1
ATOM 772 O O . SER A 1 100 ? -0.833 4.572 15.360 1.00 94.06 100 SER A O 1
ATOM 774 N N . VAL A 1 101 ? -1.531 6.706 15.514 1.00 93.69 101 VAL A N 1
ATOM 775 C CA . VAL A 1 101 ? -2.140 6.572 16.843 1.00 93.69 101 VAL A CA 1
ATOM 776 C C . VAL A 1 101 ? -3.412 5.746 16.722 1.00 93.69 101 VAL A C 1
ATOM 778 O O . VAL A 1 101 ? -3.596 4.812 17.496 1.00 93.69 101 VAL A O 1
ATOM 781 N N . ALA A 1 102 ? -4.241 6.043 15.721 1.00 94.44 102 ALA A N 1
ATOM 782 C CA . ALA A 1 102 ? -5.450 5.293 15.426 1.00 94.44 102 ALA A CA 1
ATOM 783 C C . ALA A 1 102 ? -5.146 3.819 15.133 1.00 94.44 102 ALA A C 1
ATOM 785 O O . ALA A 1 102 ? -5.791 2.956 15.718 1.00 94.44 102 ALA A O 1
ATOM 786 N N . LEU A 1 103 ? -4.122 3.522 14.323 1.00 95.00 103 LEU A N 1
ATOM 787 C CA . LEU A 1 103 ? -3.695 2.148 14.040 1.00 95.00 103 LEU A CA 1
ATOM 788 C C . LEU A 1 103 ? -3.301 1.403 15.324 1.00 95.00 103 LEU A C 1
ATOM 790 O O . LEU A 1 103 ? -3.789 0.303 15.572 1.00 95.00 103 LEU A O 1
ATOM 794 N N . GLN A 1 104 ? -2.479 2.021 16.179 1.00 92.88 104 GLN A N 1
ATOM 795 C CA . GLN A 1 104 ? -2.118 1.429 17.471 1.00 92.88 104 GLN A CA 1
ATOM 796 C C . GLN A 1 104 ? -3.345 1.182 18.355 1.00 92.88 104 GLN A C 1
ATOM 798 O O . GLN A 1 104 ? -3.451 0.126 18.969 1.00 92.88 104 GLN A O 1
ATOM 803 N N . GLN A 1 105 ? -4.275 2.138 18.437 1.00 91.38 105 GLN A N 1
ATOM 804 C CA . GLN A 1 105 ? -5.484 1.976 19.249 1.00 91.38 105 GLN A CA 1
ATOM 805 C C . GLN A 1 105 ? -6.419 0.899 18.689 1.00 91.38 105 GLN A C 1
ATOM 807 O O . GLN A 1 105 ? -6.949 0.104 19.463 1.00 91.38 105 GLN A O 1
ATOM 812 N N . ALA A 1 106 ? -6.572 0.821 17.365 1.00 91.69 106 ALA A N 1
ATOM 813 C CA . ALA A 1 106 ? -7.374 -0.207 16.712 1.00 91.69 106 ALA A CA 1
ATOM 814 C C . ALA A 1 106 ? -6.847 -1.615 17.022 1.00 91.69 106 ALA A C 1
ATOM 816 O O . ALA A 1 106 ? -7.644 -2.514 17.277 1.00 91.69 106 ALA A O 1
ATOM 817 N N . MET A 1 107 ? -5.520 -1.783 17.065 1.00 91.44 107 MET A N 1
ATOM 818 C CA . MET A 1 107 ? -4.866 -3.048 17.412 1.00 91.44 107 MET A CA 1
ATOM 819 C C . MET A 1 107 ? -4.950 -3.412 18.902 1.00 91.44 107 MET A C 1
ATOM 821 O O . MET A 1 107 ? -4.914 -4.592 19.236 1.00 91.44 107 MET A O 1
ATOM 825 N N . LEU A 1 108 ? -5.025 -2.430 19.807 1.00 88.75 108 LEU A N 1
ATOM 826 C CA . LEU A 1 108 ? -5.119 -2.680 21.254 1.00 88.75 108 LEU A CA 1
ATOM 827 C C . LEU A 1 108 ? -6.538 -3.045 21.704 1.00 88.75 108 LEU A C 1
ATOM 829 O O . LEU A 1 108 ? -6.707 -3.702 22.728 1.00 88.75 108 LEU A O 1
ATOM 833 N N . ASN A 1 109 ? -7.557 -2.597 20.974 1.00 85.19 109 ASN A N 1
ATOM 834 C CA . ASN A 1 109 ? -8.950 -2.853 21.313 1.00 85.19 109 ASN A CA 1
ATOM 835 C C . ASN A 1 109 ? -9.437 -4.147 20.647 1.00 85.19 109 ASN A C 1
ATOM 837 O O . ASN A 1 109 ? -9.529 -4.223 19.425 1.00 85.19 109 ASN A O 1
ATOM 841 N N . GLU A 1 110 ? -9.814 -5.144 21.453 1.00 81.75 110 GLU A N 1
ATOM 842 C CA . GLU A 1 110 ? -10.251 -6.469 20.987 1.00 81.75 110 GLU A CA 1
ATOM 843 C C . GLU A 1 110 ? -11.380 -6.422 19.945 1.00 81.75 110 GLU A C 1
ATOM 845 O O . GLU A 1 110 ? -11.417 -7.254 19.041 1.00 81.75 110 GLU A O 1
ATOM 850 N N . GLN A 1 111 ? -12.287 -5.441 20.030 1.00 80.00 111 GLN A N 1
ATOM 851 C CA . GLN A 1 111 ? -13.420 -5.326 19.103 1.00 80.00 111 GLN A CA 1
ATOM 852 C C . GLN A 1 111 ? -13.014 -4.829 17.713 1.00 80.00 111 GLN A C 1
ATOM 854 O O . GLN A 1 111 ? -13.711 -5.105 16.737 1.00 80.00 111 GLN A O 1
ATOM 859 N N . SER A 1 112 ? -11.921 -4.071 17.626 1.00 83.75 112 SER A N 1
ATOM 860 C CA . SER A 1 112 ? -11.407 -3.508 16.375 1.00 83.75 112 SER A CA 1
ATOM 861 C C . SER A 1 112 ? -10.144 -4.198 15.879 1.00 83.75 112 SER A C 1
ATOM 863 O O . SER A 1 112 ? -9.796 -4.003 14.725 1.00 83.75 112 SER A O 1
ATOM 865 N N . ALA A 1 113 ? -9.465 -4.991 16.711 1.00 85.81 113 ALA A N 1
ATOM 866 C CA . ALA A 1 113 ? -8.212 -5.658 16.361 1.00 85.81 113 ALA A CA 1
ATOM 867 C C . ALA A 1 113 ? -8.390 -6.774 15.318 1.00 85.81 113 ALA A C 1
ATOM 869 O O . ALA A 1 113 ? -7.419 -7.199 14.694 1.00 85.81 113 ALA A O 1
ATOM 870 N N . VAL A 1 114 ? -9.626 -7.246 15.130 1.00 87.56 114 VAL A N 1
ATOM 871 C CA . VAL A 1 114 ? -9.992 -8.266 14.146 1.00 87.56 114 VAL A CA 1
ATOM 872 C C . VAL A 1 114 ? -10.855 -7.643 13.053 1.00 87.56 114 VAL A C 1
ATOM 874 O O . VAL A 1 114 ? -11.782 -6.884 13.336 1.00 87.56 114 VAL A O 1
ATOM 877 N N . GLY A 1 115 ? -10.578 -8.015 11.807 1.00 89.44 115 GLY A N 1
ATOM 878 C CA . GLY A 1 115 ? -11.308 -7.573 10.627 1.00 89.44 115 GLY A CA 1
ATOM 879 C C . GLY A 1 115 ? -10.569 -6.495 9.842 1.00 89.44 115 GLY A C 1
ATOM 880 O O . GLY A 1 115 ? -9.349 -6.349 9.919 1.00 89.44 115 GLY A O 1
ATOM 881 N N . ASN A 1 116 ? -11.330 -5.738 9.057 1.00 92.69 116 ASN A N 1
ATOM 882 C CA . ASN A 1 116 ? -10.758 -4.858 8.044 1.00 92.69 116 ASN A CA 1
ATOM 883 C C . ASN A 1 116 ? -10.277 -3.512 8.582 1.00 92.69 116 ASN A C 1
ATOM 885 O O . ASN A 1 116 ? -9.391 -2.938 7.975 1.00 92.69 116 ASN A O 1
ATOM 889 N N . LEU A 1 117 ? -10.766 -3.016 9.724 1.00 93.19 117 LEU A N 1
ATOM 890 C CA . LEU A 1 117 ? -10.395 -1.670 10.179 1.00 93.19 117 LEU A CA 1
ATOM 891 C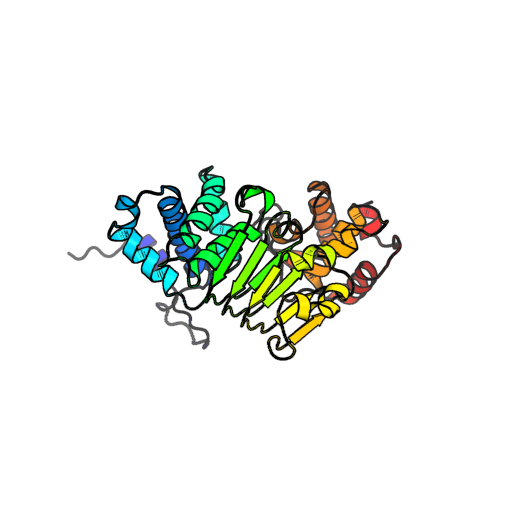 C . LEU A 1 117 ? -8.874 -1.488 10.388 1.00 93.19 117 LEU A C 1
ATOM 893 O O . LEU A 1 117 ? -8.320 -0.524 9.864 1.00 93.19 117 LEU A O 1
ATOM 897 N N . PRO A 1 118 ? -8.141 -2.380 11.082 1.00 94.19 118 PRO A N 1
ATOM 898 C CA . PRO A 1 118 ? -6.689 -2.252 11.177 1.00 94.19 118 PRO A CA 1
ATOM 899 C C . PRO A 1 118 ? -6.002 -2.388 9.811 1.00 94.19 118 PRO A C 1
ATOM 901 O O . PRO A 1 118 ? -4.989 -1.729 9.572 1.00 94.19 118 PRO A O 1
ATOM 904 N N . ALA A 1 119 ? -6.566 -3.192 8.901 1.00 95.19 119 ALA A N 1
ATOM 905 C CA . ALA A 1 119 ? -6.077 -3.305 7.531 1.00 95.19 119 ALA A CA 1
ATOM 906 C C . ALA A 1 119 ? -6.292 -2.003 6.747 1.00 95.19 119 ALA A C 1
ATOM 908 O O . ALA A 1 119 ? -5.368 -1.548 6.084 1.00 95.19 119 ALA A O 1
ATOM 909 N N . ASP A 1 120 ? -7.442 -1.346 6.900 1.00 95.44 120 ASP A N 1
ATOM 910 C CA . ASP A 1 120 ? -7.755 -0.055 6.290 1.00 95.44 120 ASP A CA 1
ATOM 911 C C . ASP A 1 120 ? -6.739 1.007 6.715 1.00 95.44 120 ASP A C 1
ATOM 913 O O . ASP A 1 120 ? -6.184 1.743 5.897 1.00 95.44 120 ASP A O 1
ATOM 917 N N . LEU A 1 121 ? -6.434 1.043 8.013 1.00 95.81 121 LEU A N 1
ATOM 918 C CA . LEU A 1 121 ? -5.442 1.949 8.580 1.00 95.81 121 LEU A CA 1
ATOM 919 C C . LEU A 1 121 ? -4.019 1.618 8.104 1.00 95.81 121 LEU A C 1
ATOM 921 O O . LEU A 1 121 ? -3.236 2.540 7.857 1.00 95.81 121 LEU A O 1
ATOM 925 N N . LEU A 1 122 ? -3.679 0.334 7.936 1.00 96.12 122 LEU A N 1
ATOM 926 C CA . LEU A 1 122 ? -2.400 -0.076 7.352 1.00 96.12 122 LEU A CA 1
ATOM 927 C C . LEU A 1 122 ? -2.296 0.327 5.877 1.00 96.12 122 LEU A C 1
ATOM 929 O O . LEU A 1 122 ? -1.245 0.817 5.479 1.00 96.12 122 LEU A O 1
ATOM 933 N N . ILE A 1 123 ? -3.358 0.164 5.085 1.00 95.25 123 ILE A N 1
ATOM 934 C CA . ILE A 1 123 ? -3.395 0.553 3.666 1.00 95.25 123 ILE A CA 1
ATOM 935 C C . ILE A 1 123 ? -3.210 2.066 3.528 1.00 95.25 123 ILE A C 1
ATOM 937 O O . ILE A 1 123 ? -2.444 2.518 2.683 1.00 95.25 123 ILE A O 1
ATOM 941 N N . CYS A 1 124 ? -3.827 2.868 4.400 1.00 95.50 124 CYS A N 1
ATOM 942 C CA . CYS A 1 124 ? -3.506 4.293 4.496 1.00 95.50 124 CYS A CA 1
ATOM 943 C C . CYS A 1 124 ? -2.023 4.501 4.838 1.00 95.50 124 CYS A C 1
ATOM 945 O O . CYS A 1 124 ? -1.322 5.253 4.166 1.00 95.50 124 CYS A O 1
ATOM 947 N N . GLY A 1 125 ? -1.518 3.819 5.868 1.00 93.81 125 GLY A N 1
ATOM 948 C CA . GLY A 1 125 ? -0.135 3.956 6.325 1.00 93.81 125 GLY A CA 1
ATOM 949 C C . GLY A 1 125 ? 0.915 3.567 5.281 1.00 93.81 125 GLY A C 1
ATOM 950 O O . GLY A 1 125 ? 1.971 4.198 5.222 1.00 93.81 125 GLY A O 1
ATOM 951 N N . SER A 1 126 ? 0.622 2.576 4.437 1.00 91.81 126 SER A N 1
ATOM 952 C CA . SER A 1 126 ? 1.545 2.042 3.432 1.00 91.81 126 SER A CA 1
ATOM 953 C C . SER A 1 126 ? 1.793 2.998 2.266 1.00 91.81 126 SER A C 1
ATOM 955 O O . SER A 1 126 ? 2.801 2.868 1.578 1.00 91.81 126 SER A O 1
ATOM 957 N N . LEU A 1 127 ? 0.941 4.012 2.072 1.00 87.75 127 LEU A N 1
ATOM 958 C CA . LEU A 1 127 ? 1.114 4.990 0.996 1.00 87.75 127 LEU A CA 1
ATOM 959 C C . LEU A 1 127 ? 2.362 5.867 1.178 1.00 87.75 127 LEU A C 1
ATOM 961 O O . LEU A 1 127 ? 2.999 6.231 0.190 1.00 87.75 127 LEU A O 1
ATOM 965 N N . GLN A 1 128 ? 2.704 6.226 2.421 1.00 87.25 128 GLN A N 1
ATOM 966 C CA . GLN A 1 128 ? 3.901 7.004 2.781 1.00 87.25 128 GLN A CA 1
ATOM 967 C C . GLN A 1 128 ? 4.403 6.585 4.182 1.00 87.25 128 GLN A C 1
ATOM 969 O O . GLN A 1 128 ? 4.280 7.378 5.124 1.00 87.25 128 GLN A O 1
ATOM 974 N N . PRO A 1 129 ? 4.965 5.368 4.349 1.00 88.62 129 PRO A N 1
ATOM 975 C CA . PRO A 1 129 ? 5.240 4.773 5.662 1.00 88.62 129 PRO A CA 1
ATOM 976 C C . PRO A 1 129 ? 6.070 5.668 6.588 1.00 88.62 129 PRO A C 1
ATOM 978 O O . PRO A 1 129 ? 5.724 5.832 7.755 1.00 88.62 129 PRO A O 1
ATOM 981 N N . ASP A 1 130 ? 7.103 6.330 6.062 1.00 85.44 130 ASP A N 1
ATOM 982 C CA . ASP A 1 130 ? 7.996 7.196 6.846 1.00 85.44 130 ASP A CA 1
ATOM 983 C C . ASP A 1 130 ? 7.331 8.462 7.394 1.00 85.44 130 ASP A C 1
ATOM 985 O O . ASP A 1 130 ? 7.791 9.033 8.384 1.00 85.44 130 ASP A O 1
ATOM 989 N N . ARG A 1 131 ? 6.253 8.920 6.750 1.00 86.44 131 ARG A N 1
ATOM 990 C CA . ARG A 1 131 ? 5.508 10.122 7.156 1.00 86.44 131 ARG A CA 1
ATOM 991 C C . ARG A 1 131 ? 4.258 9.781 7.958 1.00 86.44 131 ARG A C 1
ATOM 993 O O . ARG A 1 131 ? 3.879 10.537 8.849 1.00 86.44 131 ARG A O 1
ATOM 1000 N N . LEU A 1 132 ? 3.606 8.674 7.617 1.00 89.62 132 LEU A N 1
ATOM 1001 C CA . LEU A 1 132 ? 2.291 8.294 8.130 1.00 89.62 132 LEU A CA 1
ATOM 1002 C C . LEU A 1 132 ? 2.367 7.379 9.349 1.00 89.62 132 LEU A C 1
ATOM 1004 O O . LEU A 1 132 ? 1.489 7.423 10.212 1.00 89.62 132 LEU A O 1
ATOM 1008 N N . LEU A 1 133 ? 3.418 6.564 9.442 1.00 90.69 133 LEU A N 1
ATOM 1009 C CA . LEU A 1 133 ? 3.621 5.627 10.536 1.00 90.69 133 LEU A CA 1
ATOM 1010 C C . LEU A 1 133 ? 4.788 6.104 11.389 1.00 90.69 133 LEU A C 1
ATOM 1012 O O . LEU A 1 133 ? 5.943 6.088 10.968 1.00 90.69 133 LEU A O 1
ATOM 1016 N N . ARG A 1 134 ? 4.514 6.496 12.633 1.00 87.75 134 ARG A N 1
ATOM 1017 C CA . ARG A 1 134 ? 5.586 6.905 13.543 1.00 87.75 134 ARG A CA 1
ATOM 1018 C C . ARG A 1 134 ? 6.517 5.731 13.872 1.00 87.75 134 ARG A C 1
ATOM 1020 O O . ARG A 1 134 ? 6.122 4.564 13.803 1.00 87.75 134 ARG A O 1
ATOM 1027 N N . LYS A 1 135 ? 7.758 6.044 14.250 1.00 84.50 135 LYS A N 1
ATOM 1028 C CA . LYS A 1 135 ? 8.820 5.055 14.520 1.00 84.50 135 LYS A CA 1
ATOM 1029 C C . LYS A 1 135 ? 8.535 4.175 15.741 1.00 84.50 135 LYS A C 1
ATOM 1031 O O . LYS A 1 135 ? 9.130 3.112 15.889 1.00 84.50 135 LYS A O 1
ATOM 1036 N N . GLU A 1 136 ? 7.627 4.594 16.619 1.00 85.56 136 GLU A N 1
ATOM 1037 C CA . GLU A 1 136 ? 7.223 3.827 17.799 1.00 85.56 136 GLU A CA 1
ATOM 1038 C C . GLU A 1 136 ? 6.295 2.654 17.446 1.00 85.56 136 GLU A C 1
ATOM 1040 O O . GLU A 1 136 ? 6.164 1.718 18.236 1.00 85.56 136 GLU A O 1
ATOM 1045 N N . VAL A 1 137 ? 5.668 2.663 16.262 1.00 88.25 137 VAL A N 1
ATOM 1046 C CA . VAL A 1 137 ? 4.849 1.547 15.766 1.00 88.25 137 VAL A CA 1
ATOM 1047 C C . VAL A 1 137 ? 5.770 0.441 15.246 1.00 88.25 137 VAL A C 1
ATOM 1049 O O . VAL A 1 137 ? 5.991 0.317 14.047 1.00 88.25 137 VAL A O 1
ATOM 1052 N N . LYS A 1 138 ? 6.348 -0.346 16.158 1.00 90.94 138 LYS A N 1
ATOM 1053 C CA . LYS A 1 138 ? 7.325 -1.400 15.822 1.00 90.94 138 LYS A CA 1
ATOM 1054 C C . LYS A 1 138 ? 6.706 -2.721 15.376 1.00 90.94 138 LYS A C 1
ATOM 1056 O O . LYS A 1 138 ? 7.394 -3.527 14.763 1.00 90.94 138 LYS A O 1
ATOM 1061 N N . ALA A 1 139 ? 5.448 -2.973 15.716 1.00 93.50 139 ALA A N 1
ATOM 1062 C CA . ALA A 1 139 ? 4.753 -4.202 15.363 1.00 93.50 139 ALA A CA 1
ATOM 1063 C C . ALA A 1 139 ? 3.342 -3.866 14.889 1.00 93.50 139 ALA A C 1
ATOM 1065 O O . ALA A 1 139 ? 2.631 -3.117 15.561 1.00 93.50 139 ALA A O 1
ATOM 1066 N N . ILE A 1 140 ? 2.965 -4.411 13.738 1.00 95.69 140 ILE A N 1
ATOM 1067 C CA . ILE A 1 140 ? 1.640 -4.282 13.137 1.00 95.69 140 ILE A CA 1
ATOM 1068 C C . ILE A 1 140 ? 1.128 -5.698 12.912 1.00 95.69 140 ILE A C 1
ATOM 1070 O O . ILE A 1 140 ? 1.717 -6.460 12.149 1.00 95.69 140 ILE A O 1
ATOM 1074 N N . ALA A 1 141 ? 0.054 -6.047 13.613 1.00 95.06 141 ALA A N 1
ATOM 1075 C CA . ALA A 1 141 ? -0.580 -7.352 13.541 1.00 95.06 141 ALA A CA 1
ATOM 1076 C C . ALA A 1 141 ? -2.004 -7.172 13.019 1.00 95.06 141 ALA A C 1
ATOM 1078 O O . ALA A 1 141 ? -2.786 -6.425 13.606 1.00 95.06 141 ALA A O 1
ATOM 1079 N N . LEU A 1 142 ? -2.315 -7.839 11.913 1.00 95.31 142 LEU A N 1
ATOM 1080 C CA . LEU A 1 142 ? -3.633 -7.859 11.295 1.00 95.31 142 LEU A CA 1
ATOM 1081 C C . LEU A 1 142 ? -4.210 -9.261 11.386 1.00 95.31 142 LEU A C 1
ATOM 1083 O O . LEU A 1 142 ? -3.515 -10.230 11.075 1.00 95.31 142 LEU A O 1
ATOM 1087 N N . ARG A 1 143 ? -5.483 -9.357 11.773 1.00 94.81 143 ARG A N 1
ATOM 1088 C CA . ARG A 1 143 ? -6.175 -10.636 11.889 1.00 94.81 143 ARG A CA 1
ATOM 1089 C C . ARG A 1 143 ? -7.526 -10.620 11.192 1.00 94.81 143 ARG A C 1
ATOM 1091 O O . ARG A 1 143 ? -8.334 -9.734 11.459 1.00 94.81 143 ARG A O 1
ATOM 1098 N N . GLY A 1 144 ? -7.806 -11.631 10.372 1.00 93.12 144 GLY A N 1
ATOM 1099 C CA . GLY A 1 144 ? -9.136 -11.848 9.796 1.00 93.12 144 GLY A CA 1
ATOM 1100 C C . GLY A 1 144 ? -9.563 -10.782 8.786 1.00 93.12 144 GLY A C 1
ATOM 1101 O O . GLY A 1 144 ? -10.747 -10.454 8.727 1.00 93.12 144 GLY A O 1
ATOM 1102 N N . ALA A 1 145 ? -8.616 -10.196 8.051 1.00 94.75 145 ALA A N 1
ATOM 1103 C CA . ALA A 1 145 ? -8.885 -9.138 7.079 1.00 94.75 145 ALA A CA 1
ATOM 1104 C C . ALA A 1 145 ? -8.942 -9.679 5.643 1.00 94.75 145 ALA A C 1
ATOM 1106 O O . ALA A 1 145 ? -8.175 -10.569 5.280 1.00 94.75 145 ALA A O 1
ATOM 1107 N N . SER A 1 146 ? -9.811 -9.103 4.814 1.00 95.31 146 SER A N 1
ATOM 1108 C CA . SER A 1 146 ? -9.863 -9.343 3.366 1.00 95.31 146 SER A CA 1
ATOM 1109 C C . SER A 1 146 ? -9.351 -8.099 2.648 1.00 95.31 146 SER A C 1
ATOM 1111 O O . SER A 1 146 ? -9.981 -7.045 2.717 1.00 95.31 146 SER A O 1
ATOM 1113 N N . ILE A 1 147 ? -8.186 -8.186 2.015 1.00 95.38 147 ILE A N 1
ATOM 1114 C CA . ILE A 1 147 ? -7.408 -7.045 1.532 1.00 95.38 147 ILE A CA 1
ATOM 1115 C C . ILE A 1 147 ? -7.332 -7.097 -0.000 1.00 95.38 147 ILE A C 1
ATOM 1117 O O . ILE A 1 147 ? -6.631 -7.951 -0.543 1.00 95.38 147 ILE A O 1
ATOM 1121 N N . PRO A 1 148 ? -7.997 -6.174 -0.722 1.00 90.56 148 PRO A N 1
ATOM 1122 C CA . PRO A 1 148 ? -7.990 -6.197 -2.185 1.00 90.56 148 PRO A CA 1
ATOM 1123 C C . PRO A 1 148 ? -6.596 -6.005 -2.787 1.00 90.56 148 PRO A C 1
ATOM 1125 O O . PRO A 1 148 ? -6.230 -6.644 -3.765 1.00 90.56 148 PRO A O 1
ATOM 1128 N N . HIS A 1 149 ? -5.799 -5.105 -2.215 1.00 90.62 149 HIS A N 1
ATOM 1129 C CA . HIS A 1 149 ? -4.444 -4.862 -2.690 1.00 90.62 149 HIS A CA 1
ATOM 1130 C C . HIS A 1 149 ? -3.562 -4.343 -1.560 1.00 90.62 149 HIS A C 1
ATOM 1132 O O . HIS A 1 149 ? -3.904 -3.350 -0.912 1.00 90.62 149 HIS A O 1
ATOM 1138 N N . LEU A 1 150 ? -2.392 -4.953 -1.375 1.00 93.25 150 LEU A N 1
ATOM 1139 C CA . LEU A 1 150 ? -1.357 -4.448 -0.477 1.00 93.25 150 LEU A CA 1
ATOM 1140 C C . LEU A 1 150 ? 0.023 -4.558 -1.124 1.00 93.25 150 LEU A C 1
ATOM 1142 O O . LEU A 1 150 ? 0.440 -5.632 -1.540 1.00 93.25 150 LEU A O 1
ATOM 1146 N N . GLU A 1 151 ? 0.743 -3.440 -1.144 1.00 90.81 151 GLU A N 1
ATOM 1147 C CA . GLU A 1 151 ? 2.165 -3.397 -1.476 1.00 90.81 151 GLU A CA 1
ATOM 1148 C C . GLU A 1 151 ? 2.952 -3.298 -0.166 1.00 90.81 151 GLU A C 1
ATOM 1150 O O . GLU A 1 151 ? 2.773 -2.355 0.612 1.00 90.81 151 GLU A O 1
ATOM 1155 N N . ILE A 1 152 ? 3.794 -4.293 0.099 1.00 91.88 152 ILE A N 1
ATOM 1156 C CA . ILE A 1 152 ? 4.731 -4.302 1.216 1.00 91.88 152 ILE A CA 1
ATOM 1157 C C . ILE A 1 152 ? 6.089 -3.904 0.658 1.00 91.88 152 ILE A C 1
ATOM 1159 O O . ILE A 1 152 ? 6.724 -4.671 -0.062 1.00 91.88 152 ILE A O 1
ATOM 1163 N N . THR A 1 153 ? 6.529 -2.696 0.990 1.00 89.25 153 THR A N 1
ATOM 1164 C CA . THR A 1 153 ? 7.835 -2.174 0.583 1.00 89.25 153 THR A CA 1
ATOM 1165 C C . THR A 1 153 ? 8.851 -2.277 1.716 1.00 89.25 153 THR A C 1
ATOM 1167 O O . THR A 1 153 ? 8.478 -2.413 2.887 1.00 89.25 153 THR A O 1
ATOM 1170 N N . ALA A 1 154 ? 10.136 -2.129 1.385 1.00 86.06 154 ALA A N 1
ATOM 1171 C CA . ALA A 1 154 ? 11.221 -2.097 2.367 1.00 86.06 154 ALA A CA 1
ATOM 1172 C C . ALA A 1 154 ? 11.019 -1.022 3.460 1.00 86.06 154 ALA A C 1
ATOM 1174 O O . ALA A 1 154 ? 11.421 -1.208 4.609 1.00 86.06 154 ALA A O 1
ATOM 1175 N N . GLU A 1 155 ? 10.349 0.089 3.142 1.00 86.50 155 GLU A N 1
ATOM 1176 C CA . GLU A 1 155 ? 10.098 1.191 4.083 1.00 86.50 155 GLU A CA 1
ATOM 1177 C C . GLU A 1 155 ? 8.945 0.886 5.031 1.00 86.50 155 GLU A C 1
ATOM 1179 O O . GLU A 1 155 ? 8.979 1.262 6.208 1.00 86.50 155 GLU A O 1
ATOM 1184 N N . LEU A 1 156 ? 7.934 0.158 4.547 1.00 90.12 156 LEU A N 1
ATOM 1185 C CA . LEU A 1 156 ? 6.865 -0.327 5.410 1.00 90.12 156 LEU A CA 1
ATOM 1186 C C . LEU A 1 156 ? 7.435 -1.267 6.479 1.00 90.12 156 LEU A C 1
ATOM 1188 O O . LEU A 1 156 ? 7.079 -1.154 7.655 1.00 90.12 156 LEU A O 1
ATOM 1192 N N . THR A 1 157 ? 8.381 -2.118 6.084 1.00 90.62 157 THR A N 1
ATOM 1193 C CA . THR A 1 157 ? 9.117 -3.034 6.964 1.00 90.62 157 THR A CA 1
ATOM 1194 C C . THR A 1 157 ? 10.286 -2.386 7.713 1.00 90.62 157 THR A C 1
ATOM 1196 O O . THR A 1 157 ? 10.854 -3.003 8.614 1.00 90.62 157 THR A O 1
ATOM 1199 N N . GLY A 1 158 ? 10.646 -1.138 7.392 1.00 84.12 158 GLY A N 1
ATOM 1200 C CA . GLY A 1 158 ? 11.824 -0.422 7.893 1.00 84.12 158 GLY A CA 1
ATOM 1201 C C . GLY A 1 158 ? 11.809 -0.201 9.409 1.00 84.12 158 GLY A C 1
ATOM 1202 O O . GLY A 1 158 ? 11.415 0.856 9.899 1.00 84.12 158 GLY A O 1
ATOM 1203 N N . GLY A 1 159 ? 12.232 -1.217 10.166 1.00 85.12 159 GLY A N 1
ATOM 1204 C CA . GLY A 1 159 ? 12.168 -1.254 11.629 1.00 85.12 159 GLY A CA 1
ATOM 1205 C C . GLY A 1 159 ? 10.813 -1.690 12.200 1.00 85.12 159 GLY A C 1
ATOM 1206 O O . GLY A 1 159 ? 10.578 -1.500 13.398 1.00 85.12 159 GLY A O 1
ATOM 1207 N N . ARG A 1 160 ? 9.926 -2.261 11.374 1.00 92.69 160 ARG A N 1
ATOM 1208 C CA . ARG A 1 160 ? 8.594 -2.728 11.783 1.00 92.69 160 ARG A CA 1
ATOM 1209 C C . ARG A 1 160 ? 8.408 -4.198 11.445 1.00 92.69 160 ARG A C 1
ATOM 1211 O O . ARG A 1 160 ? 8.748 -4.628 10.352 1.00 92.69 160 ARG A O 1
ATOM 1218 N N . LYS A 1 161 ? 7.819 -4.950 12.371 1.00 95.31 161 LYS A N 1
ATOM 1219 C CA . LYS A 1 161 ? 7.378 -6.323 12.139 1.00 95.31 161 LYS A CA 1
ATOM 1220 C C . LYS A 1 161 ? 5.915 -6.331 11.704 1.00 95.31 161 LYS A C 1
ATOM 1222 O O . LYS A 1 161 ? 5.059 -5.852 12.447 1.00 95.31 161 LYS A O 1
ATOM 1227 N N . LEU A 1 162 ? 5.637 -6.883 10.530 1.00 97.06 162 LEU A N 1
ATOM 1228 C CA . LEU A 1 162 ? 4.298 -7.098 9.997 1.00 97.06 162 LEU A CA 1
ATOM 1229 C C . LEU A 1 162 ? 3.888 -8.553 10.233 1.00 97.06 162 LEU A C 1
ATOM 1231 O O . LEU A 1 162 ? 4.637 -9.494 9.960 1.00 97.06 162 LEU A O 1
ATOM 1235 N N . THR A 1 163 ? 2.701 -8.755 10.785 1.00 97.38 163 THR A N 1
ATOM 1236 C CA . THR A 1 163 ? 2.132 -10.081 11.025 1.00 97.38 163 THR A CA 1
ATOM 1237 C C . THR A 1 163 ? 0.708 -10.103 10.508 1.00 97.38 163 THR A C 1
ATOM 1239 O O . THR A 1 163 ? -0.108 -9.277 10.907 1.00 97.38 163 THR A O 1
ATOM 1242 N N . PHE A 1 164 ? 0.411 -11.046 9.626 1.00 97.75 164 PHE A N 1
ATOM 1243 C CA . PHE A 1 164 ? -0.918 -11.262 9.073 1.00 97.75 164 PHE A CA 1
ATOM 1244 C C . PHE A 1 164 ? -1.394 -12.647 9.501 1.00 97.75 164 PHE A C 1
ATOM 1246 O O . PHE A 1 164 ? -0.668 -13.630 9.346 1.00 97.75 164 PHE A O 1
ATOM 1253 N N . GLU A 1 165 ? -2.590 -12.728 10.069 1.00 97.12 165 GLU A N 1
ATOM 1254 C CA . GLU A 1 165 ? -3.194 -13.972 10.539 1.00 97.12 165 GLU A CA 1
ATOM 1255 C C . GLU A 1 165 ? -4.620 -14.108 9.999 1.00 97.12 165 GLU A C 1
ATOM 1257 O O . GLU A 1 165 ? -5.419 -1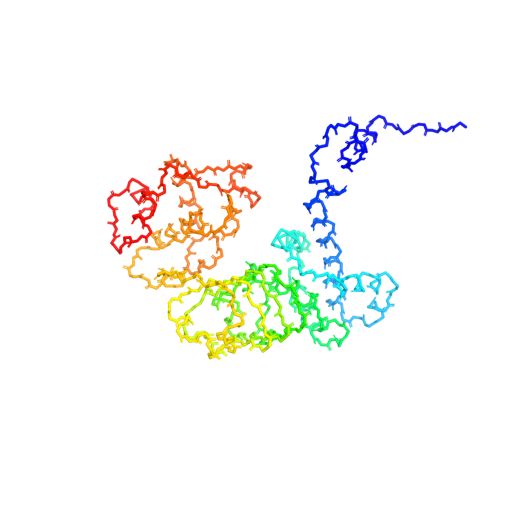3.187 10.125 1.00 97.12 165 GLU A O 1
ATOM 1262 N N . ASP A 1 166 ? -4.975 -15.260 9.429 1.00 96.50 166 ASP A N 1
ATOM 1263 C CA . ASP A 1 166 ? -6.321 -15.506 8.883 1.00 96.50 166 ASP A CA 1
ATOM 1264 C C . ASP A 1 166 ? -6.748 -14.456 7.826 1.00 96.50 166 ASP A C 1
ATOM 1266 O O . ASP A 1 166 ? -7.928 -14.121 7.715 1.00 96.50 166 ASP A O 1
ATOM 1270 N N . CYS A 1 167 ? -5.794 -13.887 7.079 1.00 97.12 167 CYS A N 1
ATOM 1271 C CA . CYS A 1 167 ? -6.051 -12.837 6.089 1.00 97.12 167 CYS A CA 1
ATOM 1272 C C . CYS A 1 167 ? -6.171 -13.391 4.663 1.00 97.12 167 CYS A C 1
ATOM 1274 O O . CYS A 1 167 ? -5.513 -14.367 4.298 1.00 97.12 167 CYS A O 1
ATOM 1276 N N . ILE A 1 168 ? -6.969 -12.723 3.833 1.00 96.94 168 ILE A N 1
ATOM 1277 C CA . ILE A 1 168 ? -7.114 -13.006 2.402 1.00 96.94 168 ILE A CA 1
ATOM 1278 C C . ILE A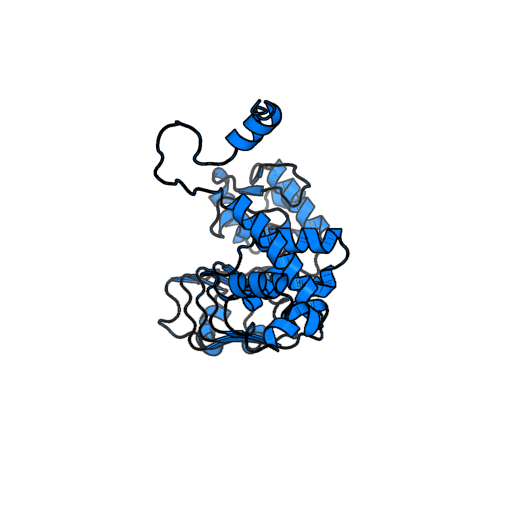 1 168 ? -6.619 -11.790 1.620 1.00 96.94 168 ILE A C 1
ATOM 1280 O O . ILE A 1 168 ? -6.944 -10.662 1.980 1.00 96.94 168 ILE A O 1
ATOM 1284 N N . PHE A 1 169 ? -5.845 -12.017 0.564 1.00 97.00 169 PHE A N 1
ATOM 1285 C CA . PHE A 1 169 ? -5.327 -10.984 -0.326 1.00 97.00 169 PHE A CA 1
ATOM 1286 C C . PHE A 1 169 ? -5.737 -11.279 -1.766 1.00 97.00 169 PHE A C 1
ATOM 1288 O O . PHE A 1 169 ? -5.418 -12.358 -2.267 1.00 97.00 169 PHE A O 1
ATOM 1295 N N . ASP A 1 170 ? -6.367 -10.327 -2.457 1.00 93.19 170 ASP A N 1
ATOM 1296 C CA . ASP A 1 170 ? -6.611 -10.482 -3.901 1.00 93.19 170 ASP A CA 1
ATOM 1297 C C . ASP A 1 170 ? -5.316 -10.194 -4.687 1.00 93.19 170 ASP A C 1
ATOM 1299 O O . ASP A 1 170 ? -4.950 -10.919 -5.614 1.00 93.19 170 ASP A O 1
ATOM 1303 N N . GLU A 1 171 ? -4.581 -9.152 -4.292 1.00 90.88 171 GLU A N 1
ATOM 1304 C CA . GLU A 1 171 ? -3.265 -8.801 -4.829 1.00 90.88 171 GLU A CA 1
ATOM 1305 C C . GLU A 1 171 ? -2.291 -8.446 -3.693 1.00 90.88 171 GLU A C 1
ATOM 1307 O O . GLU A 1 171 ? -2.535 -7.538 -2.896 1.00 90.88 171 GLU A O 1
ATOM 1312 N N . LEU A 1 172 ? -1.162 -9.149 -3.631 1.00 94.06 172 LEU A N 1
ATOM 1313 C CA . LEU A 1 172 ? -0.070 -8.883 -2.698 1.00 94.06 172 LEU A CA 1
ATOM 1314 C C . LEU A 1 172 ? 1.222 -8.647 -3.484 1.00 94.06 172 LEU A C 1
ATOM 1316 O O . LEU A 1 172 ? 1.674 -9.526 -4.217 1.00 94.06 172 LEU A O 1
ATOM 1320 N N . ASP A 1 173 ? 1.822 -7.473 -3.317 1.00 90.69 173 ASP A N 1
ATOM 1321 C CA . ASP A 1 173 ? 3.122 -7.126 -3.897 1.00 90.69 173 ASP A CA 1
ATOM 1322 C C . ASP A 1 173 ? 4.177 -7.067 -2.785 1.00 90.69 173 ASP A C 1
ATOM 1324 O O . ASP A 1 173 ? 4.086 -6.244 -1.871 1.00 90.69 173 ASP A O 1
ATOM 1328 N N . LEU A 1 174 ? 5.162 -7.964 -2.839 1.00 90.88 174 LEU A N 1
ATOM 1329 C CA . LEU A 1 174 ? 6.332 -7.958 -1.964 1.00 90.88 174 LEU A CA 1
ATOM 1330 C C . LEU A 1 174 ? 7.480 -7.262 -2.698 1.00 90.88 174 LEU A C 1
ATOM 1332 O O . LEU A 1 174 ? 8.238 -7.876 -3.450 1.00 90.88 174 LEU A O 1
ATOM 1336 N N . SER A 1 175 ? 7.591 -5.960 -2.457 1.00 85.50 175 SER A N 1
ATOM 1337 C CA . SER A 1 175 ? 8.565 -5.055 -3.066 1.00 85.50 175 SER A CA 1
ATOM 1338 C C . SER A 1 175 ? 9.707 -4.737 -2.092 1.00 85.50 175 SER A C 1
ATOM 1340 O O . SER A 1 175 ? 9.979 -3.579 -1.765 1.00 85.50 175 SER A O 1
ATOM 1342 N N . PHE A 1 176 ? 10.371 -5.784 -1.605 1.00 82.69 176 PHE A N 1
ATOM 1343 C CA . PHE A 1 176 ? 11.566 -5.722 -0.759 1.00 82.69 176 PHE A CA 1
ATOM 1344 C C . PHE A 1 176 ? 12.511 -6.885 -1.091 1.00 82.69 176 PHE A C 1
ATOM 1346 O O . PHE A 1 176 ? 12.080 -7.866 -1.685 1.00 82.69 176 PHE A O 1
ATOM 1353 N N . ASN A 1 177 ? 13.773 -6.789 -0.668 1.00 78.62 177 ASN A N 1
ATOM 1354 C CA . ASN A 1 177 ? 14.788 -7.829 -0.889 1.00 78.62 177 ASN A CA 1
ATOM 1355 C C . ASN A 1 177 ? 14.763 -8.883 0.228 1.00 78.62 177 ASN A C 1
ATOM 1357 O O . ASN A 1 177 ? 14.275 -8.607 1.332 1.00 78.62 177 ASN A O 1
ATOM 1361 N N . SER A 1 178 ? 15.364 -10.054 -0.002 1.00 77.75 178 SER A N 1
ATOM 1362 C CA . SER A 1 178 ? 15.418 -11.167 0.963 1.00 77.75 178 SER A CA 1
ATOM 1363 C C . SER A 1 178 ? 15.870 -10.781 2.380 1.00 77.75 178 SER A C 1
ATOM 1365 O O . SER A 1 178 ? 15.448 -11.407 3.348 1.00 77.75 178 SER A O 1
ATOM 1367 N N . ASP A 1 179 ? 16.665 -9.724 2.547 1.00 79.38 179 ASP A N 1
ATOM 1368 C CA . ASP A 1 179 ? 17.115 -9.238 3.861 1.00 79.38 179 ASP A CA 1
ATOM 1369 C C . ASP A 1 179 ? 15.965 -8.781 4.773 1.00 79.38 179 ASP A C 1
ATOM 1371 O O . ASP A 1 179 ? 16.037 -8.894 5.998 1.00 79.38 179 ASP A O 1
ATOM 1375 N N . SER A 1 180 ? 14.877 -8.278 4.186 1.00 81.56 180 SER A N 1
ATOM 1376 C CA . SER A 1 180 ? 13.704 -7.807 4.931 1.00 81.56 180 SER A CA 1
ATOM 1377 C C . SER A 1 180 ? 12.701 -8.921 5.221 1.00 81.56 180 SER A C 1
ATOM 1379 O O . SER A 1 180 ? 11.689 -8.675 5.876 1.00 81.56 180 SER A O 1
ATOM 1381 N N . ILE A 1 181 ? 12.968 -10.159 4.802 1.00 84.62 181 ILE A N 1
ATOM 1382 C CA . ILE A 1 181 ? 11.986 -11.242 4.861 1.00 84.62 181 ILE A CA 1
ATOM 1383 C C . ILE A 1 181 ? 11.542 -11.572 6.291 1.00 84.62 181 ILE A C 1
ATOM 1385 O O . ILE A 1 181 ? 10.355 -11.741 6.549 1.00 84.62 181 ILE A O 1
ATOM 1389 N N . GLY A 1 182 ? 12.464 -11.527 7.261 1.00 86.88 182 GLY A N 1
ATOM 1390 C CA . GLY A 1 182 ? 12.165 -11.800 8.673 1.00 86.88 182 GLY A CA 1
ATOM 1391 C C . GLY A 1 182 ? 11.282 -10.745 9.354 1.00 86.88 182 GLY A C 1
ATOM 1392 O O . GLY A 1 182 ? 10.834 -10.942 10.487 1.00 86.88 182 GLY A O 1
ATOM 1393 N N . SER A 1 183 ? 11.031 -9.617 8.688 1.00 92.00 183 SER A N 1
ATOM 1394 C CA . SER A 1 183 ? 10.132 -8.573 9.181 1.00 92.00 183 SER A CA 1
ATOM 1395 C C . SER A 1 183 ? 8.664 -8.841 8.841 1.00 92.00 183 SER A C 1
ATOM 1397 O O . SER A 1 183 ? 7.794 -8.200 9.426 1.00 92.00 183 SER A O 1
ATOM 1399 N N . VAL A 1 184 ? 8.370 -9.796 7.955 1.00 95.69 184 VAL A N 1
ATOM 1400 C CA . VAL A 1 184 ? 7.013 -10.111 7.499 1.00 95.69 184 VAL A CA 1
ATOM 1401 C C . VAL A 1 184 ? 6.683 -11.559 7.838 1.00 95.69 184 VAL A C 1
ATOM 1403 O O . VAL A 1 184 ? 7.509 -12.452 7.693 1.00 95.69 184 VAL A O 1
ATOM 1406 N N . SER A 1 185 ? 5.465 -11.801 8.315 1.00 96.81 185 SER A N 1
ATOM 1407 C CA . SER A 1 185 ? 4.987 -13.155 8.593 1.00 96.81 185 SER A CA 1
ATOM 1408 C C . SER A 1 185 ? 3.502 -13.291 8.294 1.00 96.81 185 SER A C 1
ATOM 1410 O O . SER A 1 185 ? 2.702 -12.421 8.645 1.00 96.81 185 SER A O 1
ATOM 1412 N N . PHE A 1 186 ? 3.146 -14.401 7.669 1.00 97.56 186 PHE A N 1
ATOM 1413 C CA . PHE A 1 186 ? 1.804 -14.794 7.287 1.00 97.56 186 PHE A CA 1
ATOM 1414 C C . PHE A 1 186 ? 1.464 -16.098 8.001 1.00 97.56 186 PHE A C 1
ATOM 1416 O O . PHE A 1 186 ? 2.258 -17.032 8.041 1.00 97.56 186 PHE A O 1
ATOM 1423 N N . HIS A 1 187 ? 0.277 -16.161 8.589 1.00 97.12 187 HIS A N 1
ATOM 1424 C CA . HIS A 1 187 ? -0.219 -17.347 9.272 1.00 97.12 187 HIS A CA 1
ATOM 1425 C C . HIS A 1 187 ? -1.634 -17.616 8.784 1.00 97.12 187 HIS A C 1
ATOM 1427 O O . HIS A 1 187 ? -2.517 -16.774 8.949 1.00 97.12 187 HIS A O 1
ATOM 1433 N N . ARG A 1 188 ? -1.865 -18.787 8.181 1.00 96.00 188 ARG A N 1
ATOM 1434 C CA . ARG A 1 188 ? -3.189 -19.175 7.654 1.00 96.00 188 ARG A CA 1
ATOM 1435 C C . ARG A 1 188 ? -3.761 -18.128 6.685 1.00 96.00 188 ARG A C 1
ATOM 1437 O O . ARG A 1 188 ? -4.949 -17.821 6.728 1.00 96.00 188 ARG A O 1
ATOM 1444 N N . CYS A 1 189 ? -2.901 -17.543 5.855 1.00 97.75 189 CYS A N 1
ATOM 1445 C CA . CYS A 1 189 ? -3.298 -16.534 4.880 1.00 97.75 189 CYS A CA 1
ATOM 1446 C C . CYS A 1 189 ? -3.552 -17.163 3.509 1.00 97.75 189 CYS A C 1
ATOM 1448 O O . CYS A 1 189 ? -3.004 -18.216 3.195 1.00 97.75 189 CYS A O 1
ATOM 1450 N N . ARG A 1 190 ? -4.371 -16.506 2.687 1.00 97.56 190 ARG A N 1
ATOM 1451 C CA . ARG A 1 190 ? -4.581 -16.866 1.279 1.00 97.56 190 ARG A CA 1
ATOM 1452 C C . ARG A 1 190 ? -4.292 -15.675 0.388 1.00 97.56 190 ARG A C 1
ATOM 1454 O O . ARG A 1 190 ? -4.705 -14.565 0.700 1.00 97.56 190 ARG A O 1
ATOM 1461 N N . VAL A 1 191 ? -3.595 -15.912 -0.711 1.00 97.50 191 VAL A N 1
ATOM 1462 C CA . VAL A 1 191 ? -3.188 -14.892 -1.671 1.00 97.50 191 VAL A CA 1
ATOM 1463 C C . VAL A 1 191 ? -3.626 -15.348 -3.052 1.00 97.50 191 VAL A C 1
ATOM 1465 O O . VAL A 1 191 ? -3.133 -16.342 -3.576 1.00 97.50 191 VAL A O 1
ATOM 1468 N N . GLN A 1 192 ? -4.544 -14.621 -3.671 1.00 93.88 192 GLN A N 1
ATOM 1469 C CA . GLN A 1 192 ? -4.953 -14.922 -5.034 1.00 93.88 192 GLN A CA 1
ATOM 1470 C C . GLN A 1 192 ? -3.794 -14.632 -5.998 1.00 93.88 192 GLN A C 1
ATOM 1472 O O . GLN A 1 192 ? -3.397 -15.495 -6.775 1.00 93.88 192 GLN A O 1
ATOM 1477 N N . ARG A 1 193 ? -3.197 -13.437 -5.927 1.00 91.50 193 ARG A N 1
ATOM 1478 C CA . ARG A 1 193 ? -2.061 -13.056 -6.777 1.00 91.50 193 ARG A CA 1
ATOM 1479 C C . ARG A 1 193 ? -0.910 -12.492 -5.965 1.00 91.50 193 ARG A C 1
ATOM 1481 O O . ARG A 1 193 ? -1.068 -11.480 -5.288 1.00 91.50 193 ARG A O 1
ATOM 1488 N N . LEU A 1 194 ? 0.253 -13.124 -6.086 1.00 92.31 194 LEU A N 1
ATOM 1489 C CA . LEU A 1 194 ? 1.509 -12.687 -5.485 1.00 92.31 194 LEU A CA 1
ATOM 1490 C C . LEU A 1 194 ? 2.448 -12.137 -6.560 1.00 92.31 194 LEU A C 1
ATOM 1492 O O . LEU A 1 194 ? 2.768 -12.832 -7.523 1.00 92.31 194 LEU A O 1
ATOM 1496 N N . SER A 1 195 ? 2.933 -10.917 -6.364 1.00 88.44 195 SER A N 1
ATOM 1497 C CA . SER A 1 195 ? 4.024 -10.313 -7.129 1.00 88.44 195 SER A CA 1
ATOM 1498 C C . SER A 1 195 ? 5.247 -10.182 -6.226 1.00 88.44 195 SER A C 1
ATOM 1500 O O . SER A 1 195 ? 5.133 -9.631 -5.134 1.00 88.44 195 SER A O 1
ATOM 1502 N N . CYS A 1 196 ? 6.401 -10.707 -6.637 1.00 86.94 196 CYS A N 1
ATOM 1503 C CA . CYS A 1 196 ? 7.642 -10.586 -5.864 1.00 86.94 196 CYS A CA 1
ATOM 1504 C C . CYS A 1 196 ? 8.901 -10.757 -6.733 1.00 86.94 196 CYS A C 1
ATOM 1506 O O . CYS A 1 196 ? 8.828 -11.201 -7.883 1.00 86.94 196 CYS A O 1
ATOM 1508 N N . ALA A 1 197 ? 10.056 -10.386 -6.174 1.00 83.06 197 ALA A N 1
ATOM 1509 C CA . ALA A 1 197 ? 11.370 -10.701 -6.734 1.00 83.06 197 ALA A CA 1
ATOM 1510 C C . ALA A 1 197 ? 11.658 -12.212 -6.705 1.00 83.06 197 ALA A C 1
ATOM 1512 O O . ALA A 1 197 ? 11.066 -12.966 -5.928 1.00 83.06 197 ALA A O 1
ATOM 1513 N N . GLN A 1 198 ? 12.617 -12.658 -7.519 1.00 83.19 198 GLN A N 1
ATOM 1514 C CA . GLN A 1 198 ? 13.010 -14.068 -7.588 1.00 83.19 198 GLN A CA 1
ATOM 1515 C C . GLN A 1 198 ? 13.655 -14.587 -6.291 1.00 83.19 198 GLN A C 1
ATOM 1517 O O . GLN A 1 198 ? 13.437 -15.743 -5.926 1.00 83.19 198 GLN A O 1
ATOM 1522 N N . ASP A 1 199 ? 14.437 -13.766 -5.593 1.00 84.06 199 ASP A N 1
ATOM 1523 C CA . ASP A 1 199 ? 15.038 -14.095 -4.294 1.00 84.06 199 ASP A CA 1
ATOM 1524 C C . ASP A 1 199 ? 13.964 -14.272 -3.208 1.00 84.06 199 ASP A C 1
ATOM 1526 O O . ASP A 1 199 ? 13.980 -15.267 -2.484 1.00 84.06 199 ASP A O 1
ATOM 1530 N N . VAL A 1 200 ? 12.969 -13.382 -3.159 1.00 86.69 200 VAL A N 1
ATOM 1531 C CA . VAL A 1 200 ? 11.820 -13.484 -2.246 1.00 86.69 200 VAL A CA 1
ATOM 1532 C C . VAL A 1 200 ? 10.966 -14.706 -2.570 1.00 86.69 200 VAL A C 1
ATOM 1534 O O . VAL A 1 200 ? 10.569 -15.428 -1.656 1.00 86.69 200 VAL A O 1
ATOM 1537 N N . ALA A 1 201 ? 10.722 -14.991 -3.853 1.00 86.88 201 ALA A N 1
ATOM 1538 C CA . ALA A 1 201 ? 9.975 -16.175 -4.278 1.00 86.88 201 ALA A CA 1
ATOM 1539 C C . ALA A 1 201 ? 10.624 -17.479 -3.778 1.00 86.88 201 ALA A C 1
ATOM 1541 O O . ALA A 1 201 ? 9.919 -18.412 -3.388 1.00 86.88 201 ALA A O 1
ATOM 1542 N N . ASN A 1 202 ? 11.960 -17.535 -3.731 1.00 86.81 202 ASN A N 1
ATOM 1543 C CA . ASN A 1 202 ? 12.697 -18.698 -3.230 1.00 86.81 202 ASN A CA 1
ATOM 1544 C C . ASN A 1 202 ? 12.549 -18.892 -1.713 1.00 86.81 202 ASN A C 1
ATOM 1546 O O . ASN A 1 202 ? 12.622 -20.023 -1.235 1.00 86.81 202 ASN A O 1
ATOM 1550 N N . CYS A 1 203 ? 12.305 -17.810 -0.976 1.00 89.12 203 CYS A N 1
ATOM 1551 C CA . CYS A 1 203 ? 12.207 -17.804 0.482 1.00 89.12 203 CYS A CA 1
ATOM 1552 C C . CYS A 1 203 ? 10.769 -17.556 0.981 1.00 89.12 203 CYS A C 1
ATOM 1554 O O . CYS A 1 203 ? 10.545 -17.296 2.159 1.00 89.12 203 CYS A O 1
ATOM 1556 N N . ILE A 1 204 ? 9.758 -17.663 0.112 1.00 89.94 204 ILE A N 1
ATOM 1557 C CA . ILE A 1 204 ? 8.359 -17.338 0.444 1.00 89.94 204 ILE A CA 1
ATOM 1558 C C . ILE A 1 204 ? 7.773 -18.227 1.558 1.00 89.94 204 ILE A C 1
ATOM 1560 O O . ILE A 1 204 ? 6.875 -17.820 2.293 1.00 89.94 204 ILE A O 1
ATOM 1564 N N . ARG A 1 205 ? 8.320 -19.433 1.740 1.00 91.12 205 ARG A N 1
ATOM 1565 C CA . ARG A 1 205 ? 7.932 -20.320 2.846 1.00 91.12 205 ARG A CA 1
ATOM 1566 C C . ARG A 1 205 ? 8.430 -19.814 4.194 1.00 91.12 205 ARG A C 1
ATOM 1568 O O . ARG A 1 205 ? 7.765 -20.030 5.201 1.00 91.12 205 ARG A O 1
ATOM 1575 N N . ASP A 1 206 ? 9.542 -19.082 4.215 1.00 91.38 206 ASP A N 1
ATOM 1576 C CA . ASP A 1 206 ? 10.113 -18.529 5.446 1.00 91.38 206 ASP A CA 1
ATOM 1577 C C . ASP A 1 206 ? 9.217 -17.430 6.035 1.00 91.38 206 ASP A C 1
ATOM 1579 O O . ASP A 1 206 ? 9.228 -17.206 7.246 1.00 91.38 206 ASP A O 1
ATOM 1583 N N . VAL A 1 207 ? 8.384 -16.787 5.202 1.00 91.56 207 VAL A N 1
ATOM 1584 C CA . VAL A 1 207 ? 7.337 -15.863 5.668 1.00 91.56 207 VAL A CA 1
ATOM 1585 C C . VAL A 1 207 ? 6.025 -16.561 6.024 1.00 91.56 207 VAL A C 1
ATOM 1587 O O . VAL A 1 207 ? 5.098 -15.880 6.446 1.00 91.56 207 VAL A O 1
ATOM 1590 N N . GLY A 1 208 ? 5.917 -17.886 5.889 1.00 92.56 208 GLY A N 1
ATOM 1591 C CA . GLY A 1 208 ? 4.727 -18.660 6.263 1.00 92.56 208 GLY A CA 1
ATOM 1592 C C . GLY A 1 208 ? 3.650 -18.787 5.178 1.00 92.56 208 GLY A C 1
ATOM 1593 O O . GLY A 1 208 ? 2.489 -19.027 5.509 1.00 92.56 208 GLY A O 1
ATOM 1594 N N . LEU A 1 209 ? 4.011 -18.626 3.899 1.00 93.75 209 LEU A N 1
ATOM 1595 C CA . LEU A 1 209 ? 3.134 -18.921 2.759 1.00 93.75 209 LEU A CA 1
ATOM 1596 C C . LEU A 1 209 ? 3.559 -20.241 2.097 1.00 93.75 209 LEU A C 1
ATOM 1598 O O . LEU A 1 209 ? 4.647 -20.340 1.524 1.00 93.75 209 LEU A O 1
ATOM 1602 N N . GLU A 1 210 ? 2.699 -21.256 2.161 1.00 91.75 210 GLU A N 1
ATOM 1603 C CA . GLU A 1 210 ? 2.979 -22.590 1.621 1.00 91.75 210 GLU A CA 1
ATOM 1604 C C . GLU A 1 210 ? 2.493 -22.761 0.164 1.00 91.75 210 GLU A C 1
ATOM 1606 O O . GLU A 1 210 ? 1.629 -22.011 -0.308 1.00 91.75 210 GLU A O 1
ATOM 1611 N N . PRO A 1 211 ? 2.996 -23.773 -0.580 1.00 80.12 211 PRO A N 1
ATOM 1612 C CA . PRO A 1 211 ? 2.494 -24.136 -1.908 1.00 80.12 211 PRO A CA 1
ATOM 1613 C C . PRO A 1 211 ? 1.022 -24.577 -1.840 1.00 80.12 211 PRO A C 1
ATOM 1615 O O . PRO A 1 211 ? 0.701 -25.725 -1.539 1.00 80.12 211 PRO A O 1
ATOM 1618 N N . GLY A 1 212 ? 0.115 -23.639 -2.090 1.00 88.06 212 GLY A N 1
ATOM 1619 C CA . GLY A 1 212 ? -1.330 -23.812 -1.952 1.00 88.06 212 GLY A CA 1
ATOM 1620 C C . GLY A 1 212 ? -2.003 -22.604 -1.313 1.00 88.06 212 GLY A C 1
ATOM 1621 O O . GLY A 1 212 ? -3.185 -22.382 -1.558 1.00 88.06 212 GLY A O 1
ATOM 1622 N N . ASP A 1 213 ? -1.261 -21.799 -0.553 1.00 94.75 213 ASP A N 1
ATOM 1623 C CA . ASP A 1 213 ? -1.756 -20.529 -0.020 1.00 94.75 213 ASP A CA 1
ATOM 1624 C C . ASP A 1 213 ? -1.778 -19.427 -1.085 1.00 94.75 213 ASP A C 1
ATOM 1626 O O . ASP A 1 213 ? -2.540 -18.474 -0.947 1.00 94.75 213 ASP A O 1
ATOM 1630 N N . VAL A 1 214 ? -0.990 -19.584 -2.155 1.00 95.62 214 VAL A N 1
ATOM 1631 C CA . VAL A 1 214 ? -0.891 -18.656 -3.288 1.00 95.62 214 VAL A CA 1
ATOM 1632 C C . VAL A 1 214 ? -1.462 -19.300 -4.556 1.00 95.62 214 VAL A C 1
ATOM 1634 O O . VAL A 1 214 ? -1.009 -20.381 -4.934 1.00 95.62 214 VAL A O 1
ATOM 1637 N N . GLU A 1 215 ? -2.426 -18.657 -5.224 1.00 93.44 215 GLU A N 1
ATOM 1638 C CA . GLU A 1 215 ? -3.029 -19.193 -6.461 1.00 93.44 215 GLU A CA 1
ATOM 1639 C C . GLU A 1 215 ? -2.190 -18.887 -7.715 1.00 93.44 215 GLU A C 1
ATOM 1641 O O . GLU A 1 215 ? -1.904 -19.784 -8.507 1.00 93.44 215 GLU A O 1
ATOM 1646 N N . GLU A 1 216 ? -1.767 -17.633 -7.898 1.00 90.50 216 GLU A N 1
ATOM 1647 C CA . GLU A 1 216 ? -0.940 -17.177 -9.023 1.00 90.50 216 GLU A CA 1
ATOM 1648 C C . GLU A 1 216 ? 0.288 -16.423 -8.489 1.00 90.50 216 GLU A C 1
ATOM 1650 O O . GLU A 1 216 ? 0.168 -15.487 -7.697 1.00 90.50 216 GLU A O 1
ATOM 1655 N N . THR A 1 217 ? 1.487 -16.808 -8.935 1.00 88.12 217 THR A N 1
ATOM 1656 C CA . THR A 1 217 ? 2.737 -16.097 -8.623 1.00 88.12 217 THR A CA 1
ATOM 1657 C C . THR A 1 217 ? 3.321 -15.487 -9.890 1.00 88.12 217 THR A C 1
ATOM 1659 O O . THR A 1 217 ? 3.590 -16.187 -10.864 1.00 88.12 217 THR A O 1
ATOM 1662 N N . SER A 1 218 ? 3.545 -14.177 -9.858 1.00 84.88 218 SER A N 1
ATOM 1663 C CA . SER A 1 218 ? 4.247 -13.415 -10.883 1.00 84.88 218 SER A CA 1
ATOM 1664 C C . SER A 1 218 ? 5.615 -13.021 -10.343 1.00 84.88 218 SER A C 1
ATOM 1666 O O . SER A 1 218 ? 5.731 -12.065 -9.575 1.00 84.88 218 SER A O 1
ATOM 1668 N N . VAL A 1 219 ? 6.652 -13.747 -10.752 1.00 79.50 219 VAL A N 1
ATOM 1669 C CA . VAL A 1 219 ? 8.033 -13.374 -10.435 1.00 79.50 219 VAL A CA 1
ATOM 1670 C C . VAL A 1 219 ? 8.488 -12.294 -11.408 1.00 79.50 219 VAL A C 1
ATOM 1672 O O . VAL A 1 219 ? 8.284 -12.428 -12.616 1.00 79.50 219 VAL A O 1
ATOM 1675 N N . ILE A 1 220 ? 9.071 -11.215 -10.889 1.00 71.94 220 ILE A N 1
ATOM 1676 C CA . ILE A 1 220 ? 9.589 -10.118 -11.709 1.00 71.94 220 ILE A CA 1
ATOM 1677 C C . ILE A 1 220 ? 11.113 -10.067 -11.577 1.00 71.94 220 ILE A C 1
ATOM 1679 O O . ILE A 1 220 ? 11.629 -10.063 -10.464 1.00 71.94 220 ILE A O 1
ATOM 1683 N N . ASP A 1 221 ? 11.818 -10.000 -12.713 1.00 59.81 221 ASP A N 1
ATOM 1684 C CA . ASP A 1 221 ? 13.285 -10.143 -12.808 1.00 59.81 221 ASP A CA 1
ATOM 1685 C C . ASP A 1 221 ? 14.097 -9.072 -12.054 1.00 59.81 221 ASP A C 1
ATOM 1687 O O . ASP A 1 221 ? 15.276 -9.271 -11.776 1.00 59.81 221 ASP A O 1
ATOM 1691 N N . ALA A 1 222 ? 13.484 -7.937 -11.714 1.00 63.38 222 ALA A N 1
ATOM 1692 C CA . ALA A 1 222 ? 14.061 -6.935 -10.821 1.00 63.38 222 ALA A CA 1
ATOM 1693 C C . ALA A 1 222 ? 12.930 -6.147 -10.158 1.00 63.38 222 ALA A C 1
ATOM 1695 O O . ALA A 1 222 ? 12.100 -5.580 -10.865 1.00 63.38 222 ALA A O 1
ATOM 1696 N N . THR A 1 223 ? 12.871 -6.084 -8.831 1.00 67.81 223 THR A N 1
ATOM 1697 C CA . THR A 1 223 ? 11.970 -5.200 -8.074 1.00 67.81 223 THR A CA 1
ATOM 1698 C C . THR A 1 223 ? 12.440 -3.750 -8.101 1.00 67.81 223 THR A C 1
ATOM 1700 O O . THR A 1 223 ? 13.492 -3.411 -8.641 1.00 67.81 223 THR A O 1
ATOM 1703 N N . ASN A 1 224 ? 11.625 -2.841 -7.551 1.00 74.38 224 ASN A N 1
ATOM 1704 C CA . ASN A 1 224 ? 12.065 -1.456 -7.386 1.00 74.38 224 ASN A CA 1
ATOM 1705 C C . ASN A 1 224 ? 13.328 -1.395 -6.514 1.00 74.38 224 ASN A C 1
ATOM 1707 O O . ASN A 1 224 ? 14.232 -0.641 -6.847 1.00 74.38 224 ASN A O 1
ATOM 1711 N N . ALA A 1 225 ? 13.421 -2.229 -5.473 1.00 68.38 225 ALA A N 1
ATOM 1712 C CA . ALA A 1 225 ? 14.598 -2.323 -4.617 1.00 68.38 225 ALA A CA 1
ATOM 1713 C C . ALA A 1 225 ? 15.843 -2.801 -5.392 1.00 68.38 225 ALA A C 1
ATOM 1715 O O . ALA A 1 225 ? 16.865 -2.120 -5.352 1.00 68.38 225 ALA A O 1
ATOM 1716 N N . ASP A 1 226 ? 15.728 -3.854 -6.210 1.00 73.31 226 ASP A N 1
ATOM 1717 C CA . ASP A 1 226 ? 16.833 -4.322 -7.068 1.00 73.31 226 ASP A CA 1
ATOM 1718 C C . ASP A 1 226 ? 17.330 -3.224 -8.023 1.00 73.31 226 ASP A C 1
ATOM 1720 O O . ASP A 1 226 ? 18.530 -2.983 -8.163 1.00 73.31 226 ASP A O 1
ATOM 1724 N N . ILE A 1 227 ? 16.403 -2.491 -8.653 1.00 81.50 227 ILE A N 1
ATOM 1725 C CA . ILE A 1 227 ? 16.741 -1.368 -9.542 1.00 81.50 227 ILE A CA 1
ATOM 1726 C C . ILE A 1 227 ? 17.445 -0.247 -8.766 1.00 81.50 227 ILE A C 1
ATOM 1728 O O . ILE A 1 227 ? 18.358 0.403 -9.290 1.00 81.50 227 ILE A O 1
ATOM 1732 N N . MET A 1 228 ? 17.043 -0.016 -7.516 1.00 82.12 228 MET A N 1
ATOM 1733 C CA . MET A 1 228 ? 17.649 0.989 -6.648 1.00 82.12 228 MET A CA 1
ATOM 1734 C C . MET A 1 228 ? 19.089 0.638 -6.256 1.00 82.12 228 MET A C 1
ATOM 1736 O O . MET A 1 228 ? 19.895 1.554 -6.076 1.00 82.12 228 MET A O 1
ATOM 1740 N N . GLU A 1 229 ? 19.457 -0.640 -6.225 1.00 82.25 229 GLU A N 1
ATOM 1741 C CA . GLU A 1 229 ? 20.818 -1.111 -5.926 1.00 82.25 229 GLU A CA 1
ATOM 1742 C C . GLU A 1 229 ? 21.754 -1.134 -7.146 1.00 82.25 229 GLU A C 1
ATOM 1744 O O . GLU A 1 229 ? 22.975 -1.117 -6.987 1.00 82.25 229 GLU A O 1
ATOM 1749 N N . MET A 1 230 ? 21.221 -1.085 -8.373 1.00 82.75 230 MET A N 1
ATOM 1750 C CA . MET A 1 230 ? 22.028 -1.107 -9.601 1.00 82.75 230 MET A CA 1
ATOM 1751 C C . MET A 1 230 ? 23.079 0.021 -9.650 1.00 82.75 230 MET A C 1
ATOM 1753 O O . MET A 1 230 ? 22.804 1.175 -9.316 1.00 82.75 230 MET A O 1
ATOM 1757 N N . SER A 1 231 ? 24.269 -0.259 -10.187 1.00 84.75 231 SER A N 1
ATOM 1758 C CA . SER A 1 231 ? 25.335 0.736 -10.421 1.00 84.75 231 SER A CA 1
ATOM 1759 C C . SER A 1 231 ? 25.089 1.598 -11.675 1.00 84.75 231 SER A C 1
ATOM 1761 O O . SER A 1 231 ? 25.943 1.693 -12.554 1.00 84.75 231 SER A O 1
ATOM 1763 N N . ILE A 1 232 ? 23.907 2.212 -11.777 1.00 87.81 232 ILE A N 1
ATOM 1764 C CA . ILE A 1 232 ? 23.480 3.103 -12.874 1.00 87.81 232 ILE A CA 1
ATOM 1765 C C . ILE A 1 232 ? 23.085 4.491 -12.329 1.00 87.81 232 ILE A C 1
ATOM 1767 O O . ILE A 1 232 ? 22.816 4.613 -11.131 1.00 87.81 232 ILE A O 1
ATOM 1771 N N . PRO A 1 233 ? 23.025 5.551 -13.161 1.00 90.19 233 PRO A N 1
ATOM 1772 C CA . PRO A 1 233 ? 22.584 6.875 -12.714 1.00 90.19 233 PRO A CA 1
ATOM 1773 C C . PRO A 1 233 ? 21.177 6.853 -12.102 1.00 90.19 233 PRO A C 1
ATOM 1775 O O . PRO A 1 233 ? 20.305 6.122 -12.576 1.00 90.19 233 PRO A O 1
ATOM 1778 N N . ALA A 1 234 ? 20.933 7.690 -11.087 1.00 90.44 234 ALA A N 1
ATOM 1779 C CA . ALA A 1 234 ? 19.653 7.757 -10.371 1.00 90.44 234 ALA A CA 1
ATOM 1780 C C . ALA A 1 234 ? 18.458 7.981 -11.315 1.00 90.44 234 ALA A C 1
ATOM 1782 O O . ALA A 1 234 ? 17.411 7.358 -11.162 1.00 90.44 234 ALA A O 1
ATOM 1783 N N . GLN A 1 235 ? 18.641 8.798 -12.350 1.00 92.69 235 GLN A N 1
ATOM 1784 C CA . GLN A 1 235 ? 17.646 9.063 -13.387 1.00 92.69 235 GLN A CA 1
ATOM 1785 C C . GLN A 1 235 ? 17.229 7.795 -14.136 1.00 92.69 235 GLN A C 1
ATOM 1787 O O . GLN A 1 235 ? 16.044 7.577 -14.378 1.00 92.69 235 GLN A O 1
ATOM 1792 N N . LEU A 1 236 ? 18.190 6.922 -14.450 1.00 91.00 236 LEU A N 1
ATOM 1793 C CA . LEU A 1 236 ? 17.928 5.667 -15.151 1.00 91.00 236 LEU A CA 1
ATOM 1794 C C . LEU A 1 236 ? 17.184 4.670 -14.248 1.00 91.00 236 LEU A C 1
ATOM 1796 O O . LEU A 1 236 ? 16.291 3.968 -14.722 1.00 91.00 236 LEU A O 1
ATOM 1800 N N . LYS A 1 237 ? 17.500 4.652 -12.942 1.00 90.81 237 LYS A N 1
ATOM 1801 C CA . LYS A 1 237 ? 16.769 3.858 -11.935 1.00 90.81 237 LYS A CA 1
ATOM 1802 C C . LYS A 1 237 ? 15.300 4.271 -11.883 1.00 90.81 237 LYS A C 1
ATOM 1804 O O . LYS A 1 237 ? 14.410 3.437 -12.035 1.00 90.81 237 LYS A O 1
ATOM 1809 N N . VAL A 1 238 ? 15.055 5.574 -11.740 1.00 93.06 238 VAL A N 1
ATOM 1810 C CA . VAL A 1 238 ? 13.705 6.147 -11.683 1.00 93.06 238 VAL A CA 1
ATOM 1811 C C . VAL A 1 238 ? 12.925 5.858 -12.962 1.00 93.06 238 VAL A C 1
ATOM 1813 O O . VAL A 1 238 ? 11.788 5.393 -12.887 1.00 93.06 238 VAL A O 1
ATOM 1816 N N . LEU A 1 239 ? 13.537 6.062 -14.133 1.00 93.81 239 LEU A N 1
ATOM 1817 C CA . LEU A 1 239 ? 12.903 5.767 -15.417 1.00 93.81 239 LEU A CA 1
ATOM 1818 C C . LEU A 1 239 ? 12.468 4.298 -15.505 1.00 93.81 239 LEU A C 1
ATOM 1820 O O . LEU A 1 239 ? 11.317 4.025 -15.848 1.00 93.81 239 LEU A O 1
ATOM 1824 N N . LYS A 1 240 ? 13.356 3.355 -15.165 1.00 91.81 240 LYS A N 1
ATOM 1825 C CA . LYS A 1 240 ? 13.050 1.916 -15.165 1.00 91.81 240 LYS A CA 1
ATOM 1826 C C . LYS A 1 240 ? 11.869 1.592 -14.251 1.00 91.81 240 LYS A C 1
ATOM 1828 O O . LYS A 1 240 ? 10.947 0.902 -14.680 1.00 91.81 240 LYS A O 1
ATOM 1833 N N . ILE A 1 241 ? 11.851 2.133 -13.032 1.00 90.19 241 ILE A N 1
ATOM 1834 C CA . ILE A 1 241 ? 10.752 1.924 -12.076 1.00 90.19 241 ILE A CA 1
ATOM 1835 C C . ILE A 1 241 ? 9.425 2.463 -12.631 1.00 90.19 241 ILE A C 1
ATOM 1837 O O . ILE A 1 241 ? 8.414 1.759 -12.610 1.00 90.19 241 ILE A O 1
ATOM 1841 N N . ILE A 1 242 ? 9.413 3.681 -13.184 1.00 93.56 242 ILE A N 1
ATOM 1842 C CA . ILE A 1 242 ? 8.208 4.282 -13.780 1.00 93.56 242 ILE A CA 1
ATOM 1843 C C . ILE A 1 242 ? 7.693 3.438 -14.952 1.00 93.56 242 ILE A C 1
ATOM 1845 O O . ILE A 1 242 ? 6.497 3.145 -15.031 1.00 93.56 242 ILE A O 1
ATOM 1849 N N . LEU A 1 243 ? 8.587 3.014 -15.848 1.00 93.00 243 LEU A N 1
ATOM 1850 C CA . LEU A 1 243 ? 8.243 2.194 -17.007 1.00 93.00 243 LEU A CA 1
ATOM 1851 C C . LEU A 1 243 ? 7.648 0.843 -16.596 1.00 93.00 243 LEU A C 1
ATOM 1853 O O . LEU A 1 243 ? 6.634 0.433 -17.164 1.00 93.00 243 LEU A O 1
ATOM 1857 N N . ARG A 1 244 ? 8.204 0.186 -15.570 1.00 88.88 244 ARG A N 1
ATOM 1858 C CA . ARG A 1 244 ? 7.639 -1.052 -15.008 1.00 88.88 244 ARG A CA 1
ATOM 1859 C C . ARG A 1 244 ? 6.235 -0.836 -14.450 1.00 88.88 244 ARG A C 1
ATOM 1861 O O . ARG A 1 244 ? 5.320 -1.579 -14.809 1.00 88.88 244 ARG A O 1
ATOM 1868 N N . LYS A 1 245 ? 6.033 0.215 -13.649 1.00 88.88 245 LYS A N 1
ATOM 1869 C CA . LYS A 1 245 ? 4.720 0.563 -13.073 1.00 88.88 245 LYS A CA 1
ATOM 1870 C C . LYS A 1 245 ? 3.651 0.847 -14.129 1.00 88.88 245 LYS A C 1
ATOM 1872 O O . LYS A 1 245 ? 2.486 0.505 -13.933 1.00 88.88 245 LYS A O 1
ATOM 1877 N N . LEU A 1 246 ? 4.037 1.475 -15.240 1.00 90.69 246 LEU A N 1
ATOM 1878 C CA . LEU A 1 246 ? 3.126 1.805 -16.338 1.00 90.69 246 LEU A CA 1
ATOM 1879 C C . LEU A 1 246 ? 2.838 0.623 -17.267 1.00 90.69 246 LEU A C 1
ATOM 1881 O O . LEU A 1 246 ? 1.697 0.448 -17.689 1.00 90.69 246 LEU A O 1
ATOM 1885 N N . PHE A 1 247 ? 3.856 -0.155 -17.639 1.00 90.00 247 PHE A N 1
ATOM 1886 C CA . PHE A 1 247 ? 3.733 -1.143 -18.714 1.00 90.00 247 PHE A CA 1
ATOM 1887 C C . PHE A 1 247 ? 3.612 -2.585 -18.226 1.00 90.00 247 PHE A C 1
ATOM 1889 O O . PHE A 1 247 ? 2.881 -3.348 -18.860 1.00 90.00 247 PHE A O 1
ATOM 1896 N N . GLN A 1 248 ? 4.303 -2.960 -17.150 1.00 84.44 248 GLN A N 1
ATOM 1897 C CA . GLN A 1 248 ? 4.386 -4.351 -16.694 1.00 84.44 248 GLN A CA 1
ATOM 1898 C C . GLN A 1 248 ? 3.387 -4.661 -15.577 1.00 84.44 248 GLN A C 1
ATOM 1900 O O . GLN A 1 248 ? 2.769 -5.722 -15.590 1.00 84.44 248 GLN A O 1
ATOM 1905 N N . GLN A 1 249 ? 3.174 -3.735 -14.640 1.00 78.94 249 GLN A N 1
ATOM 1906 C CA . GLN A 1 249 ? 2.180 -3.937 -13.587 1.00 78.94 249 GLN A CA 1
ATOM 1907 C C . GLN A 1 249 ? 0.750 -3.843 -14.158 1.00 78.94 249 GLN A C 1
ATOM 1909 O O . GLN A 1 249 ? 0.450 -2.952 -14.958 1.00 78.94 249 GLN A O 1
ATOM 1914 N N . LYS A 1 250 ? -0.153 -4.744 -13.735 1.00 67.56 250 LYS A N 1
ATOM 1915 C CA . LYS A 1 250 ? -1.560 -4.777 -14.188 1.00 67.56 250 LYS A CA 1
ATOM 1916 C C . LYS A 1 250 ? -2.259 -3.439 -13.877 1.00 67.56 250 LYS A C 1
ATOM 1918 O O . LYS A 1 250 ? -2.047 -2.853 -12.821 1.00 67.56 250 LYS A O 1
ATOM 1923 N N . GLY A 1 251 ? -3.066 -2.941 -14.817 1.00 70.88 251 GLY A N 1
ATOM 1924 C CA . GLY A 1 251 ? -3.756 -1.647 -14.722 1.00 70.88 251 GLY A CA 1
ATOM 1925 C C . GLY A 1 251 ? -3.794 -0.888 -16.053 1.00 70.88 251 GLY A C 1
ATOM 1926 O O . GLY A 1 251 ? -2.898 -1.020 -16.892 1.00 70.88 251 GLY A O 1
ATOM 1927 N N . SER A 1 252 ? -4.848 -0.095 -16.273 1.00 73.50 252 SER A N 1
ATOM 1928 C CA . SER A 1 252 ? -4.979 0.747 -17.473 1.00 73.50 252 SER A CA 1
ATOM 1929 C C . SER A 1 252 ? -4.186 2.053 -17.366 1.00 73.50 252 SER A C 1
ATOM 1931 O O . SER A 1 252 ? -3.822 2.614 -18.397 1.00 73.50 252 SER A O 1
ATOM 1933 N N . GLY A 1 253 ? -3.886 2.511 -16.147 1.00 83.12 253 GLY A N 1
ATOM 1934 C CA . GLY A 1 253 ? -3.107 3.711 -15.845 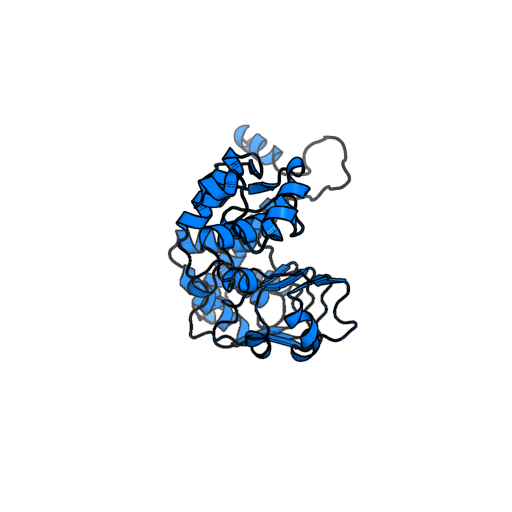1.00 83.12 253 GLY A CA 1
ATOM 1935 C C . GLY A 1 253 ? -2.703 3.782 -14.369 1.00 83.12 253 GLY A C 1
ATOM 1936 O O . GLY A 1 253 ? -3.102 2.942 -13.561 1.00 83.12 253 GLY A O 1
ATOM 1937 N N . ARG A 1 254 ? -1.883 4.772 -14.016 1.00 86.31 254 ARG A N 1
ATOM 1938 C CA . ARG A 1 254 ? -1.317 4.976 -12.676 1.00 86.31 254 ARG A CA 1
ATOM 1939 C C . ARG A 1 254 ? -1.428 6.440 -12.273 1.00 86.31 254 ARG A C 1
ATOM 1941 O O . ARG A 1 254 ? -1.098 7.324 -13.056 1.00 86.31 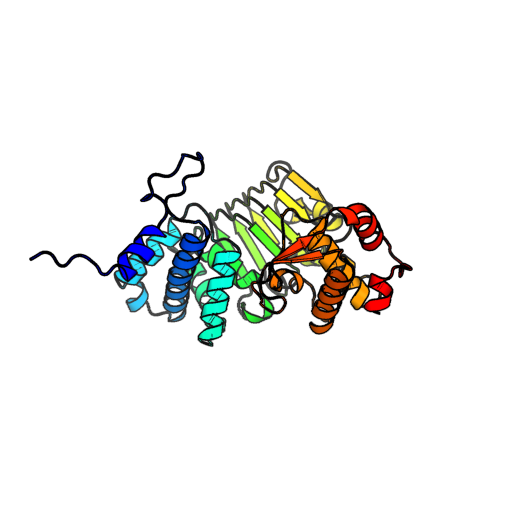254 ARG A O 1
ATOM 1948 N N . ARG A 1 255 ? -1.866 6.707 -11.044 1.00 84.44 255 ARG A N 1
ATOM 1949 C CA . ARG A 1 255 ? -1.867 8.071 -10.498 1.00 84.44 255 ARG A CA 1
ATOM 1950 C C . ARG A 1 255 ? -0.446 8.578 -10.303 1.00 84.44 255 ARG A C 1
ATOM 1952 O O . ARG A 1 255 ? 0.442 7.787 -9.979 1.00 84.44 255 ARG A O 1
ATOM 1959 N N . ARG A 1 256 ? -0.242 9.891 -10.425 1.00 84.38 256 ARG A N 1
ATOM 1960 C CA . ARG A 1 256 ? 1.073 10.530 -10.255 1.00 84.38 256 ARG A CA 1
ATOM 1961 C C . ARG A 1 256 ? 1.752 10.121 -8.942 1.00 84.38 256 ARG A C 1
ATOM 1963 O O . ARG A 1 256 ? 2.905 9.694 -8.954 1.00 84.38 256 ARG A O 1
ATOM 1970 N N . GLY A 1 257 ? 1.017 10.143 -7.829 1.00 78.19 257 GLY A N 1
ATOM 1971 C CA . GLY A 1 257 ? 1.534 9.761 -6.509 1.00 78.19 257 GLY A CA 1
ATOM 1972 C C . GLY A 1 257 ? 2.045 8.315 -6.409 1.00 78.19 257 GLY A C 1
ATOM 1973 O O . GLY A 1 257 ? 2.898 8.022 -5.573 1.00 78.19 257 GLY A O 1
ATOM 1974 N N . ALA A 1 258 ? 1.581 7.405 -7.273 1.00 82.12 258 ALA A N 1
ATOM 1975 C CA . ALA A 1 258 ? 2.043 6.018 -7.287 1.00 82.12 258 ALA A CA 1
ATOM 1976 C C . ALA A 1 258 ? 3.494 5.887 -7.772 1.00 82.12 258 ALA A C 1
ATOM 1978 O O . ALA A 1 258 ? 4.184 4.952 -7.366 1.00 82.12 258 ALA A O 1
ATOM 1979 N N . PHE A 1 259 ? 3.993 6.814 -8.598 1.00 87.69 259 PHE A N 1
ATOM 1980 C CA . PHE A 1 259 ? 5.364 6.749 -9.114 1.00 87.69 259 PHE A CA 1
ATOM 1981 C C . PHE A 1 259 ? 6.418 7.016 -8.049 1.00 87.69 259 PHE A C 1
ATOM 1983 O O . PHE A 1 259 ? 7.456 6.368 -8.080 1.00 87.69 259 PHE A O 1
ATOM 1990 N N . TYR A 1 260 ? 6.113 7.862 -7.066 1.00 84.38 260 TYR A N 1
ATOM 1991 C CA . TYR A 1 260 ? 7.021 8.204 -5.967 1.00 84.38 260 TYR A CA 1
ATOM 1992 C C . TYR A 1 260 ? 7.187 7.082 -4.932 1.00 84.38 260 TYR A C 1
ATOM 1994 O O . TYR A 1 260 ? 8.128 7.107 -4.146 1.00 84.38 260 TYR A O 1
ATOM 2002 N N . ARG A 1 261 ? 6.284 6.093 -4.902 1.00 79.00 261 ARG A N 1
ATOM 2003 C CA . ARG A 1 261 ? 6.363 4.975 -3.944 1.00 79.00 261 ARG A CA 1
ATOM 2004 C C . ARG A 1 261 ? 7.538 4.055 -4.285 1.00 79.00 261 ARG A C 1
ATOM 2006 O O . ARG A 1 261 ? 7.741 3.747 -5.455 1.00 79.00 261 ARG A O 1
ATOM 2013 N N . GLY A 1 262 ? 8.301 3.601 -3.296 1.00 71.69 262 GLY A N 1
ATOM 2014 C CA . GLY A 1 262 ? 9.441 2.699 -3.525 1.00 71.69 262 GLY A CA 1
ATOM 2015 C C . GLY A 1 262 ? 10.630 3.330 -4.270 1.00 71.69 262 GLY A C 1
ATOM 2016 O O . GLY A 1 262 ? 11.494 2.599 -4.744 1.00 71.69 262 GLY A O 1
ATOM 2017 N N . ILE A 1 263 ? 10.676 4.664 -4.403 1.00 82.12 263 ILE A N 1
ATOM 2018 C CA . ILE A 1 263 ? 11.815 5.420 -4.947 1.00 82.12 263 ILE A CA 1
ATOM 2019 C C . ILE A 1 263 ? 12.343 6.331 -3.834 1.00 82.12 263 ILE A C 1
ATOM 2021 O O . ILE A 1 263 ? 11.896 7.467 -3.685 1.00 82.12 263 ILE A O 1
ATOM 2025 N N . HIS A 1 264 ? 13.282 5.829 -3.031 1.00 70.75 264 HIS A N 1
ATOM 2026 C CA . HIS A 1 264 ? 13.768 6.525 -1.832 1.00 70.75 264 HIS A CA 1
ATOM 2027 C C 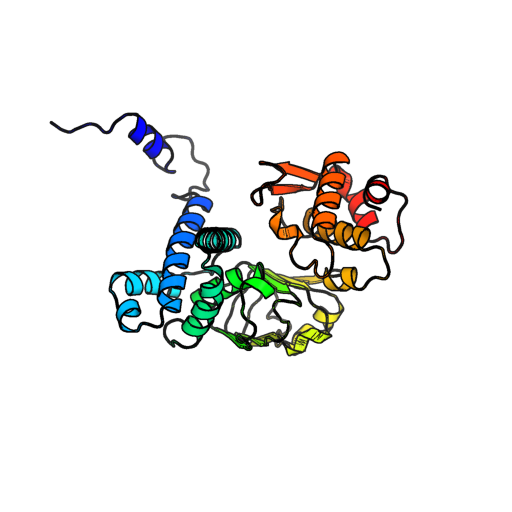. HIS A 1 264 ? 15.229 6.937 -1.950 1.00 70.75 264 HIS A C 1
ATOM 2029 O O . HIS A 1 264 ? 16.011 6.301 -2.649 1.00 70.75 264 HIS A O 1
ATOM 2035 N N . GLY A 1 265 ? 15.607 8.028 -1.280 1.00 72.56 265 GLY A N 1
ATOM 2036 C CA . GLY A 1 265 ? 16.969 8.579 -1.348 1.00 72.56 265 GLY A CA 1
ATOM 2037 C C . GLY A 1 265 ? 17.327 9.229 -2.691 1.00 72.56 265 GLY A C 1
ATOM 2038 O O . GLY A 1 265 ? 18.452 9.692 -2.862 1.00 72.56 265 GLY A O 1
ATOM 2039 N N . ILE A 1 266 ? 16.376 9.288 -3.625 1.00 82.69 266 ILE A N 1
ATOM 2040 C CA . ILE A 1 266 ? 16.490 10.005 -4.893 1.00 82.69 266 ILE A CA 1
ATOM 2041 C C . ILE A 1 266 ? 15.637 11.269 -4.814 1.00 82.69 266 ILE A C 1
ATOM 2043 O O . ILE A 1 266 ? 14.557 11.268 -4.223 1.00 82.69 266 ILE A O 1
ATOM 2047 N N . ASP A 1 267 ? 16.146 12.345 -5.405 1.00 85.19 267 ASP A N 1
ATOM 2048 C CA . ASP A 1 267 ? 15.442 13.616 -5.519 1.00 85.19 267 ASP A CA 1
ATOM 2049 C C . ASP A 1 267 ? 14.078 13.422 -6.221 1.00 85.19 267 ASP A C 1
ATOM 2051 O O . ASP A 1 267 ? 14.053 12.942 -7.363 1.00 85.19 267 ASP A O 1
ATOM 2055 N N . PRO A 1 268 ? 12.946 13.772 -5.575 1.00 86.50 268 PRO A N 1
ATOM 2056 C CA . PRO A 1 268 ? 11.621 13.712 -6.187 1.00 86.50 268 PRO A CA 1
ATOM 2057 C C . PRO A 1 268 ? 11.531 14.433 -7.538 1.00 86.50 268 PRO A C 1
ATOM 2059 O O . PRO A 1 268 ? 10.782 13.980 -8.406 1.00 86.50 268 PRO A O 1
ATOM 2062 N N . ASP A 1 269 ? 12.333 15.477 -7.765 1.00 90.38 269 ASP A N 1
ATOM 2063 C CA . ASP A 1 269 ? 12.360 16.210 -9.036 1.00 90.38 269 ASP A CA 1
ATOM 2064 C C . ASP A 1 269 ? 12.802 15.317 -10.208 1.00 90.38 269 ASP A C 1
ATOM 2066 O O . ASP A 1 269 ? 12.397 15.524 -11.355 1.00 90.38 269 ASP A O 1
ATOM 2070 N N . ILE A 1 270 ? 13.585 14.264 -9.948 1.00 93.44 270 ILE A N 1
ATOM 2071 C CA . ILE A 1 270 ? 13.980 13.285 -10.971 1.00 93.44 270 ILE A CA 1
ATOM 2072 C C . ILE A 1 270 ? 12.763 12.491 -11.461 1.00 93.44 270 ILE A C 1
ATOM 2074 O O . ILE A 1 270 ? 12.671 12.205 -12.659 1.00 93.44 270 ILE A O 1
ATOM 2078 N N . VAL A 1 271 ? 11.813 12.167 -10.575 1.00 92.31 271 VAL A N 1
ATOM 2079 C CA . VAL A 1 271 ? 10.550 11.504 -10.946 1.00 92.31 271 VAL A CA 1
ATOM 2080 C C . VAL A 1 271 ? 9.764 12.401 -11.896 1.00 92.31 271 VAL A C 1
ATOM 2082 O O . VAL A 1 271 ? 9.361 11.948 -12.968 1.00 92.31 271 VAL A O 1
ATOM 2085 N N . ASP A 1 272 ? 9.627 13.684 -11.563 1.00 92.12 272 ASP A N 1
ATOM 2086 C CA . ASP A 1 272 ? 8.918 14.660 -12.396 1.00 92.12 272 ASP A CA 1
ATOM 2087 C C . ASP A 1 272 ? 9.584 14.880 -13.759 1.00 92.12 272 ASP A C 1
ATOM 2089 O O . ASP A 1 272 ? 8.898 14.939 -14.787 1.00 92.12 272 ASP A O 1
ATOM 2093 N N . ARG A 1 273 ? 10.920 14.932 -13.807 1.00 93.62 273 ARG A N 1
ATOM 2094 C CA . ARG A 1 273 ? 11.667 15.007 -15.073 1.00 93.62 273 ARG A CA 1
ATOM 2095 C C . ARG A 1 273 ? 11.439 13.775 -15.939 1.00 93.62 273 ARG A C 1
ATOM 2097 O O . ARG A 1 273 ? 11.177 13.919 -17.131 1.00 93.62 273 ARG A O 1
ATOM 2104 N N . CYS A 1 274 ? 11.487 12.578 -15.354 1.00 95.38 274 CYS A N 1
ATOM 2105 C CA . CYS A 1 274 ? 11.240 11.337 -16.088 1.00 95.38 274 CYS A CA 1
ATOM 2106 C C . CYS A 1 274 ? 9.809 11.287 -16.634 1.00 95.38 274 CYS A C 1
ATOM 2108 O O . CYS A 1 274 ? 9.612 10.988 -17.810 1.00 95.38 274 CYS A O 1
ATOM 2110 N N . LEU A 1 275 ? 8.812 11.636 -15.818 1.00 94.06 275 LEU A N 1
ATOM 2111 C CA . LEU A 1 275 ? 7.415 11.725 -16.247 1.00 94.06 275 LEU A CA 1
ATOM 2112 C C . LEU A 1 275 ? 7.243 12.731 -17.399 1.00 94.06 275 LEU A C 1
ATOM 2114 O O . LEU A 1 275 ? 6.604 12.423 -18.406 1.00 94.06 275 LEU A O 1
ATOM 2118 N N . THR A 1 276 ? 7.879 13.899 -17.307 1.00 94.06 276 THR A N 1
ATOM 2119 C CA . THR A 1 276 ? 7.850 14.923 -18.364 1.00 94.06 276 THR A CA 1
ATOM 2120 C C . THR A 1 276 ? 8.482 14.425 -19.669 1.00 94.06 276 THR A C 1
ATOM 2122 O O . THR A 1 276 ? 7.897 14.606 -20.740 1.00 94.06 276 THR A O 1
ATOM 2125 N N . ALA A 1 277 ? 9.626 13.739 -19.601 1.00 94.88 277 ALA A N 1
ATOM 2126 C CA . ALA A 1 277 ? 10.287 13.158 -20.772 1.00 94.88 277 ALA A CA 1
ATOM 2127 C C . ALA A 1 277 ? 9.445 12.041 -21.422 1.00 94.88 277 ALA A C 1
ATOM 2129 O O . ALA A 1 277 ? 9.322 11.964 -22.649 1.00 94.88 277 ALA A O 1
ATOM 2130 N N . LEU A 1 278 ? 8.789 11.196 -20.619 1.00 95.50 278 LEU A N 1
ATOM 2131 C CA . LEU A 1 278 ? 7.874 10.158 -21.114 1.00 95.50 278 LEU A CA 1
ATOM 2132 C C . LEU A 1 278 ? 6.649 10.744 -21.823 1.00 95.50 278 LEU A C 1
ATOM 2134 O O . LEU A 1 278 ? 6.214 10.197 -22.839 1.00 95.50 278 LEU A O 1
ATOM 2138 N N . LEU A 1 279 ? 6.117 11.858 -21.314 1.00 94.25 279 LEU A N 1
ATOM 2139 C CA . LEU A 1 279 ? 5.011 12.576 -21.944 1.00 94.25 279 LEU A CA 1
ATOM 2140 C C . LEU A 1 279 ? 5.440 13.178 -23.288 1.00 94.25 279 LEU A C 1
ATOM 2142 O O . LEU A 1 279 ? 4.780 12.969 -24.304 1.00 94.25 279 LEU A O 1
ATOM 2146 N N . LYS A 1 280 ? 6.577 13.881 -23.315 1.00 93.62 280 LYS A N 1
ATOM 2147 C CA . LYS A 1 280 ? 7.106 14.528 -24.526 1.00 93.62 280 LYS A CA 1
ATOM 2148 C C . LYS A 1 280 ? 7.469 13.524 -25.621 1.00 93.62 280 LYS A C 1
ATOM 2150 O O . LYS A 1 280 ? 7.251 13.791 -26.799 1.00 93.62 280 LYS A O 1
ATOM 2155 N N . SER A 1 281 ? 7.992 12.361 -25.240 1.00 92.50 281 SER A N 1
ATOM 2156 C CA . SER A 1 281 ? 8.338 11.277 -26.168 1.00 92.50 281 SER A CA 1
ATOM 2157 C C . SER A 1 281 ? 7.138 10.443 -26.632 1.00 92.50 281 SER A C 1
ATOM 2159 O O . SER A 1 281 ? 7.316 9.536 -27.447 1.00 92.50 281 SER A O 1
ATOM 2161 N N . GLY A 1 282 ? 5.930 10.717 -26.124 1.00 94.00 282 GLY A N 1
ATOM 2162 C CA . GLY A 1 282 ? 4.706 9.991 -26.470 1.00 94.00 282 GLY A CA 1
ATOM 2163 C C . GLY A 1 282 ? 4.638 8.560 -25.924 1.00 94.00 282 GLY A C 1
ATOM 2164 O O . GLY A 1 282 ? 3.734 7.809 -26.299 1.00 94.00 282 GLY A O 1
ATOM 2165 N N . ILE A 1 283 ? 5.568 8.169 -25.042 1.00 95.56 283 ILE A N 1
ATOM 2166 C CA . ILE A 1 283 ? 5.590 6.846 -24.395 1.00 95.56 283 ILE A CA 1
ATOM 2167 C C . ILE A 1 283 ? 4.450 6.725 -23.378 1.00 95.56 283 ILE A C 1
ATOM 2169 O O . ILE A 1 283 ? 3.882 5.645 -23.208 1.00 95.56 283 ILE A O 1
ATOM 2173 N N . ALA A 1 284 ? 4.084 7.828 -22.729 1.00 95.25 284 ALA A N 1
ATOM 2174 C CA . ALA A 1 284 ? 2.930 7.913 -21.847 1.00 95.25 284 ALA A CA 1
ATOM 2175 C C . ALA A 1 284 ? 2.063 9.123 -22.210 1.00 95.25 284 ALA A C 1
ATOM 2177 O O . ALA A 1 284 ? 2.544 10.092 -22.792 1.00 95.25 284 ALA A O 1
ATOM 2178 N N . TYR A 1 285 ? 0.786 9.069 -21.848 1.00 93.69 285 TYR A N 1
ATOM 2179 C CA . TYR A 1 285 ? -0.128 10.208 -21.922 1.00 93.69 285 TYR A CA 1
ATOM 2180 C C . TYR A 1 285 ? -0.862 10.374 -20.594 1.00 93.69 285 TYR A C 1
ATOM 2182 O O . TYR A 1 285 ? -0.979 9.424 -19.819 1.00 93.69 285 TYR A O 1
ATOM 2190 N N . VAL A 1 286 ? -1.341 11.585 -20.319 1.00 92.62 286 VAL A N 1
ATOM 2191 C CA . VAL A 1 286 ? -1.983 11.929 -19.047 1.00 92.62 286 VAL A CA 1
ATOM 2192 C C . VAL A 1 286 ? -3.437 12.330 -19.264 1.00 92.62 286 VAL A C 1
ATOM 2194 O O . VAL A 1 286 ? -3.763 13.034 -20.219 1.00 92.62 286 VAL A O 1
ATOM 2197 N N . VAL A 1 287 ? -4.307 11.879 -18.365 1.00 87.38 287 VAL A N 1
ATOM 2198 C CA . VAL A 1 287 ? -5.696 12.329 -18.248 1.00 87.38 287 VAL A CA 1
ATOM 2199 C C . VAL A 1 287 ? -5.830 13.101 -16.934 1.00 87.38 287 VAL A C 1
ATOM 2201 O O . VAL A 1 287 ? -5.431 12.613 -15.876 1.00 87.38 287 VAL A O 1
ATOM 2204 N N . GLY A 1 288 ? -6.375 14.318 -17.008 1.00 81.50 288 GLY A N 1
ATOM 2205 C CA . GLY A 1 288 ? -6.441 15.264 -15.888 1.00 81.50 288 GLY A CA 1
ATOM 2206 C C . GLY A 1 288 ? -5.363 16.352 -15.952 1.00 81.50 288 GLY A C 1
ATOM 2207 O O . GLY A 1 288 ? -4.648 16.490 -16.944 1.00 81.50 288 GLY A O 1
ATOM 2208 N N . ALA A 1 289 ? -5.263 17.164 -14.897 1.00 77.62 289 ALA A N 1
ATOM 2209 C CA . ALA A 1 289 ? -4.253 18.217 -14.814 1.00 77.62 289 ALA A CA 1
ATOM 2210 C C . ALA A 1 289 ? -2.873 17.601 -14.544 1.00 77.62 289 ALA A C 1
ATOM 2212 O O . ALA A 1 289 ? -2.674 17.024 -13.485 1.00 77.62 289 ALA A O 1
ATOM 2213 N N . GLN A 1 290 ? -1.922 17.754 -15.470 1.00 73.25 290 GLN A N 1
ATOM 2214 C CA . GLN A 1 290 ? -0.613 17.075 -15.473 1.00 73.25 290 GLN A CA 1
ATOM 2215 C C . GLN A 1 290 ? 0.155 17.114 -14.137 1.00 73.25 290 GLN A C 1
ATOM 2217 O O . GLN A 1 290 ? 0.813 16.139 -13.780 1.00 73.25 290 GLN A O 1
ATOM 2222 N N . HIS A 1 291 ? 0.074 18.229 -13.409 1.00 74.94 291 HIS A N 1
ATOM 2223 C CA . HIS A 1 291 ? 0.783 18.436 -12.141 1.00 74.94 291 HIS A CA 1
ATOM 2224 C C . HIS A 1 291 ? -0.061 18.122 -10.898 1.00 74.94 291 HIS A C 1
ATOM 2226 O O . HIS A 1 291 ? 0.412 18.312 -9.781 1.00 74.94 291 HIS A O 1
ATOM 2232 N N . SER A 1 292 ? -1.302 17.668 -11.075 1.00 73.50 292 SER A N 1
ATOM 2233 C CA . SER A 1 292 ? -2.137 17.216 -9.966 1.00 73.50 292 SER A CA 1
ATOM 2234 C C . SER A 1 292 ? -1.732 15.809 -9.534 1.00 73.50 292 SER A C 1
ATOM 2236 O O . SER A 1 292 ? -1.390 14.965 -10.364 1.00 73.50 292 SER A O 1
ATOM 2238 N N . ASP A 1 293 ? -1.840 15.523 -8.240 1.00 67.44 293 ASP A N 1
ATOM 2239 C CA . ASP A 1 293 ? -1.713 14.156 -7.728 1.00 67.44 293 ASP A CA 1
ATOM 2240 C C . ASP A 1 293 ? -2.838 13.241 -8.249 1.00 67.44 293 ASP A C 1
ATOM 2242 O O . ASP A 1 293 ? -2.640 12.029 -8.367 1.00 67.44 293 ASP A O 1
ATOM 2246 N N . ASP A 1 294 ? -3.958 13.832 -8.679 1.00 68.88 294 ASP A N 1
ATOM 2247 C CA . ASP A 1 294 ? -5.080 13.143 -9.327 1.00 68.88 294 ASP A CA 1
ATOM 2248 C C . ASP A 1 294 ? -4.815 12.793 -10.801 1.00 68.88 294 ASP A C 1
ATOM 2250 O O . ASP A 1 294 ? -5.631 12.119 -11.433 1.00 68.88 294 ASP A O 1
ATOM 2254 N N . ALA A 1 295 ? -3.699 13.253 -11.380 1.00 79.88 295 ALA A N 1
ATOM 2255 C CA . ALA A 1 295 ? -3.352 12.966 -12.766 1.00 79.88 295 ALA A CA 1
ATOM 2256 C C . ALA A 1 295 ? -3.145 11.462 -12.970 1.00 79.88 295 ALA A C 1
ATOM 2258 O O . ALA A 1 295 ? -2.301 10.847 -12.307 1.00 79.88 295 ALA A O 1
ATOM 2259 N N . VAL A 1 296 ? -3.874 10.875 -13.923 1.00 84.31 296 VAL A N 1
ATOM 2260 C CA . VAL A 1 296 ? -3.737 9.458 -14.274 1.00 84.31 296 VAL A CA 1
ATOM 2261 C C . VAL A 1 296 ? -2.890 9.334 -15.533 1.00 84.31 296 VAL A C 1
ATOM 2263 O O . VAL A 1 296 ? -3.239 9.830 -16.603 1.00 84.31 296 VAL A O 1
ATOM 2266 N N . TRP A 1 297 ? -1.756 8.663 -15.387 1.00 92.94 297 TRP A N 1
ATOM 2267 C CA . TRP A 1 297 ? -0.792 8.391 -16.437 1.00 92.94 297 TRP A CA 1
ATOM 2268 C C . TRP A 1 297 ? -1.084 7.043 -17.074 1.00 92.94 297 TRP A C 1
ATOM 2270 O O . TRP A 1 297 ? -1.153 6.022 -16.392 1.00 92.94 297 TRP A O 1
ATOM 2280 N N . HIS A 1 298 ? -1.215 7.029 -18.390 1.00 91.50 298 HIS A N 1
ATOM 2281 C CA . HIS A 1 298 ? -1.521 5.844 -19.169 1.00 91.50 298 HIS A CA 1
ATOM 2282 C C . HIS A 1 298 ? -0.349 5.481 -20.087 1.00 91.50 298 HIS A C 1
ATOM 2284 O O . HIS A 1 298 ? 0.260 6.365 -20.700 1.00 91.50 298 HIS A O 1
ATOM 2290 N N . PRO A 1 299 ? -0.030 4.184 -20.228 1.00 94.75 299 PRO A N 1
ATOM 2291 C CA . PRO A 1 299 ? 0.988 3.731 -21.161 1.00 94.75 299 PRO A CA 1
ATOM 2292 C C . PRO A 1 299 ? 0.479 3.834 -22.603 1.00 94.75 299 PRO A C 1
ATOM 2294 O O . PRO A 1 299 ? -0.597 3.331 -22.940 1.00 94.75 299 PRO A O 1
ATOM 2297 N N . ASN A 1 300 ? 1.292 4.391 -23.497 1.00 93.81 300 ASN A N 1
ATOM 2298 C CA . ASN A 1 300 ? 1.084 4.214 -24.927 1.00 93.81 300 ASN A CA 1
ATOM 2299 C C . ASN A 1 300 ? 1.638 2.846 -25.346 1.00 93.81 300 ASN A C 1
ATOM 2301 O O . ASN A 1 300 ? 2.840 2.662 -25.557 1.00 93.81 300 ASN A O 1
ATOM 2305 N N . ARG A 1 301 ? 0.743 1.861 -25.471 1.00 91.75 301 ARG A N 1
ATOM 2306 C CA . ARG A 1 301 ? 1.099 0.460 -25.746 1.00 91.75 301 ARG A CA 1
ATOM 2307 C C . ARG A 1 301 ? 1.806 0.253 -27.095 1.00 91.75 301 ARG A C 1
ATOM 2309 O O . ARG A 1 301 ? 2.467 -0.771 -27.254 1.00 91.75 301 ARG A O 1
ATOM 2316 N N . ALA A 1 302 ? 1.781 1.227 -28.012 1.00 92.81 302 ALA A N 1
ATOM 2317 C CA . ALA A 1 302 ? 2.600 1.198 -29.230 1.00 92.81 302 ALA A CA 1
ATOM 2318 C C . ALA A 1 302 ? 4.111 1.141 -28.929 1.00 92.81 302 ALA A C 1
ATOM 2320 O O . ALA A 1 302 ? 4.880 0.563 -29.697 1.00 92.81 302 ALA A O 1
ATOM 2321 N N . HIS A 1 303 ? 4.540 1.673 -27.780 1.00 93.81 303 HIS A N 1
ATOM 2322 C CA . HIS A 1 303 ? 5.937 1.664 -27.348 1.00 93.81 303 HIS A CA 1
ATOM 2323 C C . HIS A 1 303 ? 6.322 0.443 -26.502 1.00 93.81 303 HIS A C 1
ATOM 2325 O O . HIS A 1 303 ? 7.452 0.388 -26.027 1.00 93.81 303 HIS A O 1
ATOM 2331 N N . ALA A 1 304 ? 5.449 -0.560 -26.335 1.00 90.94 304 ALA A N 1
ATOM 2332 C CA . ALA A 1 304 ? 5.693 -1.683 -25.421 1.00 90.94 304 ALA A CA 1
ATOM 2333 C C . ALA A 1 304 ? 7.029 -2.409 -25.671 1.00 90.94 304 ALA A C 1
ATOM 2335 O O . ALA A 1 304 ? 7.742 -2.706 -24.719 1.00 90.94 304 ALA A O 1
ATOM 2336 N N . ARG A 1 305 ? 7.417 -2.632 -26.938 1.00 91.00 305 ARG A N 1
ATOM 2337 C CA . ARG A 1 305 ? 8.713 -3.260 -27.271 1.00 91.00 305 ARG A CA 1
ATOM 2338 C C . ARG A 1 305 ? 9.910 -2.386 -26.897 1.00 91.00 305 ARG A C 1
ATOM 2340 O O . ARG A 1 305 ? 10.881 -2.891 -26.348 1.00 91.00 305 ARG A O 1
ATOM 2347 N N . ARG A 1 306 ? 9.830 -1.081 -27.179 1.00 93.38 306 ARG A N 1
ATOM 2348 C CA . ARG A 1 306 ? 10.869 -0.107 -26.808 1.00 93.38 306 ARG A CA 1
ATOM 2349 C C . ARG A 1 306 ? 11.014 -0.043 -25.289 1.00 93.38 306 ARG A C 1
ATOM 2351 O O . ARG A 1 306 ? 12.123 -0.054 -24.782 1.00 93.38 306 ARG A O 1
ATOM 2358 N N . VAL A 1 307 ? 9.893 -0.028 -24.572 1.00 92.19 307 VAL A N 1
ATOM 2359 C CA . VAL A 1 307 ? 9.878 -0.001 -23.108 1.00 92.19 307 VAL A CA 1
ATOM 2360 C C . VAL A 1 307 ? 10.459 -1.276 -22.510 1.00 92.19 307 VAL A C 1
ATOM 2362 O O . VAL A 1 307 ? 11.275 -1.164 -21.606 1.00 92.19 307 VAL A O 1
ATOM 2365 N N . ALA A 1 308 ? 10.101 -2.457 -23.023 1.00 88.81 308 ALA A N 1
ATOM 2366 C CA . ALA A 1 308 ? 10.702 -3.715 -22.578 1.00 88.81 308 ALA A CA 1
ATOM 2367 C C . ALA A 1 308 ? 12.234 -3.664 -22.704 1.00 88.81 308 ALA A C 1
ATOM 2369 O O . ALA A 1 308 ? 12.937 -3.859 -21.721 1.00 88.81 308 ALA A O 1
ATOM 2370 N N . PHE A 1 309 ? 12.747 -3.229 -23.861 1.00 89.88 309 PHE A N 1
ATOM 2371 C CA . PHE A 1 309 ? 14.184 -3.025 -24.055 1.00 89.88 309 PHE A CA 1
ATOM 2372 C C . PHE A 1 309 ? 14.800 -2.070 -23.015 1.00 89.88 309 PHE A C 1
ATOM 2374 O O . PHE A 1 309 ? 15.818 -2.397 -22.409 1.00 89.88 309 PHE A O 1
ATOM 2381 N N . LEU A 1 310 ? 14.184 -0.910 -22.761 1.00 90.44 310 LEU A N 1
ATOM 2382 C CA . LEU A 1 310 ? 14.688 0.061 -21.781 1.00 90.44 310 LEU A CA 1
ATOM 2383 C C . LEU A 1 310 ? 14.676 -0.485 -20.346 1.00 90.44 310 LEU A C 1
ATOM 2385 O O . LEU A 1 310 ? 15.588 -0.198 -19.569 1.00 90.44 310 LEU A O 1
ATOM 2389 N N . VAL A 1 311 ? 13.656 -1.268 -19.990 1.00 88.00 311 VAL A N 1
ATOM 2390 C CA . VAL A 1 311 ? 13.548 -1.891 -18.666 1.00 88.00 311 VAL A CA 1
ATOM 2391 C C . VAL A 1 311 ? 14.614 -2.967 -18.484 1.00 88.00 311 VAL A C 1
ATOM 2393 O O . VAL A 1 311 ? 15.250 -2.988 -17.432 1.00 88.00 311 VAL A O 1
ATOM 2396 N N . ASP A 1 312 ? 14.885 -3.772 -19.506 1.00 84.38 312 ASP A N 1
ATOM 2397 C CA . ASP A 1 312 ? 15.777 -4.932 -19.397 1.00 84.38 312 ASP A CA 1
ATOM 2398 C C . ASP A 1 312 ? 17.265 -4.564 -19.585 1.00 84.38 312 ASP A C 1
ATOM 2400 O O . ASP A 1 312 ? 18.161 -5.288 -19.153 1.00 84.38 312 ASP A O 1
ATOM 2404 N N . THR A 1 313 ? 17.571 -3.410 -20.192 1.00 83.75 313 THR A N 1
ATOM 2405 C CA . THR A 1 313 ? 18.960 -3.004 -20.482 1.00 83.75 313 THR A CA 1
ATOM 2406 C C . THR A 1 313 ? 19.731 -2.632 -19.211 1.00 83.75 313 THR A C 1
ATOM 2408 O O . THR A 1 313 ? 19.312 -1.752 -18.463 1.00 83.75 313 THR A O 1
ATOM 2411 N N . LEU A 1 314 ? 20.885 -3.260 -18.965 1.00 76.31 314 LEU A N 1
ATOM 2412 C CA . LEU A 1 314 ? 21.721 -3.004 -17.777 1.00 76.31 314 LEU A CA 1
ATOM 2413 C C . LEU A 1 314 ? 22.685 -1.811 -17.927 1.00 76.31 314 LEU A C 1
ATOM 2415 O O . LEU A 1 314 ? 23.158 -1.271 -16.930 1.00 76.31 314 LEU A O 1
ATOM 2419 N N . SER A 1 315 ? 22.987 -1.405 -19.161 1.00 81.56 315 SER A N 1
ATOM 2420 C CA . SER A 1 315 ? 23.811 -0.238 -19.498 1.00 81.56 315 SER A CA 1
ATOM 2421 C C . SER A 1 315 ? 22.951 0.997 -19.798 1.00 81.56 315 SER A C 1
ATOM 2423 O O . SER A 1 315 ? 21.727 0.921 -19.813 1.00 81.56 315 SER A O 1
ATOM 2425 N N . ILE A 1 316 ? 23.580 2.154 -20.031 1.00 84.31 316 ILE A N 1
ATOM 2426 C CA . ILE A 1 316 ? 22.885 3.353 -20.519 1.00 84.31 316 ILE A CA 1
ATOM 2427 C C . ILE A 1 316 ? 22.580 3.143 -22.014 1.00 84.31 316 ILE A C 1
ATOM 2429 O O . ILE A 1 316 ? 23.527 3.102 -22.805 1.00 84.31 316 ILE A O 1
ATOM 2433 N N . PRO A 1 317 ? 21.309 2.971 -22.421 1.00 85.44 317 PRO A N 1
ATOM 2434 C CA . PRO A 1 317 ? 20.968 2.785 -23.824 1.00 85.44 317 PRO A CA 1
ATOM 2435 C C . PRO A 1 317 ? 21.038 4.115 -24.584 1.00 85.44 317 PRO A C 1
ATOM 2437 O O . PRO A 1 317 ? 20.755 5.180 -24.031 1.00 85.44 317 PRO A O 1
ATOM 2440 N N . ASP A 1 318 ? 21.353 4.038 -25.876 1.00 87.81 318 ASP A N 1
ATOM 2441 C CA . ASP A 1 318 ? 21.240 5.174 -26.791 1.00 87.81 318 ASP A CA 1
ATOM 2442 C C . ASP A 1 318 ? 19.773 5.370 -27.199 1.00 87.81 318 ASP A C 1
ATOM 2444 O O . ASP A 1 318 ? 19.305 4.889 -28.231 1.00 87.81 318 ASP A O 1
ATOM 2448 N N . ASP A 1 319 ? 19.008 5.997 -26.309 1.00 92.31 319 ASP A N 1
ATOM 2449 C CA . ASP A 1 319 ? 17.589 6.272 -26.493 1.00 92.31 319 ASP A CA 1
ATOM 2450 C C . ASP A 1 319 ? 17.290 7.742 -26.192 1.00 92.31 319 ASP A C 1
ATOM 2452 O O . ASP A 1 319 ? 17.743 8.293 -25.188 1.00 92.31 319 ASP A O 1
ATOM 2456 N N . ALA A 1 320 ? 16.482 8.378 -27.044 1.00 90.12 320 ALA A N 1
ATOM 2457 C CA . ALA A 1 320 ? 16.171 9.802 -26.938 1.00 90.12 320 ALA A CA 1
ATOM 2458 C C . ALA A 1 320 ? 15.574 10.204 -25.578 1.00 90.12 320 ALA A C 1
ATOM 2460 O O . ALA A 1 320 ? 15.852 11.299 -25.096 1.00 90.12 320 ALA A O 1
ATOM 2461 N N . VAL A 1 321 ? 14.783 9.329 -24.942 1.00 92.50 321 VAL A N 1
ATOM 2462 C CA . VAL A 1 321 ? 14.206 9.617 -23.621 1.00 92.50 321 VAL A CA 1
ATOM 2463 C C . VAL A 1 321 ? 15.264 9.531 -22.526 1.00 92.50 321 VAL A C 1
ATOM 2465 O O . VAL A 1 321 ? 15.190 10.271 -21.553 1.00 92.50 321 VAL A O 1
ATOM 2468 N N . VAL A 1 322 ? 16.259 8.656 -22.692 1.00 91.56 322 VAL A N 1
ATOM 2469 C CA . VAL A 1 322 ? 17.375 8.508 -21.753 1.00 91.56 322 VAL A CA 1
ATOM 2470 C C . VAL A 1 322 ? 18.324 9.699 -21.850 1.00 91.56 322 VAL A C 1
ATOM 2472 O O . VAL A 1 322 ? 18.714 10.243 -20.823 1.00 91.56 322 VAL A O 1
ATOM 2475 N N . GLN A 1 323 ? 18.623 10.161 -23.065 1.00 90.56 323 GLN A N 1
ATOM 2476 C CA . GLN A 1 323 ? 19.442 11.359 -23.283 1.00 90.56 323 GLN A CA 1
ATOM 2477 C C . GLN A 1 323 ? 18.792 12.639 -22.735 1.00 90.56 323 GLN A C 1
ATOM 2479 O O . GLN A 1 323 ? 19.490 13.576 -22.374 1.00 90.56 323 GLN A O 1
ATOM 2484 N N . GLU A 1 324 ? 17.460 12.700 -22.675 1.00 89.69 324 GLU A N 1
ATOM 2485 C CA . GLU A 1 324 ? 16.738 13.861 -22.142 1.00 89.69 324 GLU A CA 1
ATOM 2486 C C . GLU A 1 324 ? 16.748 13.934 -20.606 1.00 89.69 324 GLU A C 1
ATOM 2488 O O . GLU A 1 324 ? 16.626 15.021 -20.040 1.00 89.69 324 GLU A O 1
ATOM 2493 N N . ILE A 1 325 ? 16.872 12.793 -19.919 1.00 90.25 325 ILE A N 1
ATOM 2494 C CA . ILE A 1 325 ? 16.823 12.744 -18.451 1.00 90.25 325 ILE A CA 1
ATOM 2495 C C . ILE A 1 325 ? 18.201 12.742 -17.786 1.00 90.25 325 ILE A C 1
ATOM 2497 O O . ILE A 1 325 ? 18.264 13.064 -16.594 1.00 90.25 325 ILE A O 1
ATOM 2501 N N . LEU A 1 326 ? 19.257 12.344 -18.506 1.00 86.69 326 LEU A N 1
ATOM 2502 C CA . LEU A 1 326 ? 20.642 12.321 -18.022 1.00 86.69 326 LEU A CA 1
ATOM 2503 C C . LEU A 1 326 ? 21.243 13.726 -18.000 1.00 86.69 326 LEU A C 1
ATOM 2505 O O . LEU A 1 326 ? 21.730 14.086 -16.903 1.00 86.69 326 LEU A O 1
#

Radius of gyration: 21.81 Å; chains: 1; bounding box: 74×48×56 Å